Protein AF-A0A1H5UDZ3-F1 (afdb_monomer_lite)

InterPro domains:
  IPR025325 Protein of unknown function DUF4231 [PF14015] (39-143)

Organism: NCBI:txid44577

Radius of gyration: 25.83 Å; chains: 1; bounding box: 74×31×69 Å

Foldseek 3Di:
DPPVPPPPDPLVVLLVLLVPFPAPDPVLSVCCCVQLSVLLVVLVVQLVVLVVLLVVLVVLLVVLVVVLVVLVVVLVVPPDDCSVVSVVSNVVSVVSNVVSVVVCVVVVSVVSNVVSVVLSVVSVVLSVCLSVCHDVRVVDPGSNRCSVVSVVVSVVSVVVVVVVVVVVVVVVVVVVVVVVVVVVVVVPD

Sequence (189 aa):
MNNNAPILVDLAKLRDLVAGLDLHDEKTKEYIEARWLKYVEWWDSRATSAKKKYYALRSAVVIAGALIPALVGLRELVEGEYGWIFAVASIVASLIVAICAGIEGLFNFGDIWREKRAAAELIKSEGFSFFQLTGEYAPFRSQQEAYPLFARNVENLIRNEIKDYVFAVSAKNQDSNLISKSAGNEQQG

Structure (mmCIF, N/CA/C/O backbone):
data_AF-A0A1H5UDZ3-F1
#
_entry.id   AF-A0A1H5UDZ3-F1
#
loop_
_atom_site.group_PDB
_atom_site.id
_atom_site.type_symbol
_atom_site.label_atom_id
_atom_site.label_alt_id
_atom_site.label_comp_id
_atom_site.label_asym_id
_atom_site.label_entity_id
_atom_site.label_seq_id
_atom_site.pdbx_PDB_ins_code
_atom_site.Cartn_x
_atom_site.Cartn_y
_atom_site.Cartn_z
_atom_site.occupancy
_atom_site.B_iso_or_equiv
_atom_site.auth_seq_id
_atom_site.auth_comp_id
_atom_site.auth_asym_id
_atom_site.auth_atom_id
_atom_site.pdbx_PDB_model_num
ATOM 1 N N . MET A 1 1 ? -8.764 18.887 -12.110 1.00 32.16 1 MET A N 1
ATOM 2 C CA . MET A 1 1 ? -8.248 17.562 -12.517 1.00 32.16 1 MET A CA 1
ATOM 3 C C . MET A 1 1 ? -8.729 16.547 -11.494 1.00 32.16 1 MET A C 1
ATOM 5 O O . MET A 1 1 ? -8.193 16.503 -10.395 1.00 32.16 1 MET A O 1
ATOM 9 N N . ASN A 1 2 ? -9.803 15.819 -11.812 1.00 34.91 2 ASN A N 1
ATOM 10 C CA . ASN A 1 2 ? -10.367 14.801 -10.926 1.00 34.91 2 ASN A CA 1
ATOM 11 C C . ASN A 1 2 ? -9.387 13.630 -10.831 1.00 34.91 2 ASN A C 1
ATOM 13 O O . ASN A 1 2 ? -9.237 12.861 -11.779 1.00 34.91 2 ASN A O 1
ATOM 17 N N . ASN A 1 3 ? -8.707 13.513 -9.691 1.00 39.38 3 ASN A N 1
ATOM 18 C CA . ASN A 1 3 ? -7.888 12.356 -9.354 1.00 39.38 3 ASN A CA 1
ATOM 19 C C . ASN A 1 3 ? -8.810 11.177 -9.030 1.00 39.38 3 ASN A C 1
ATOM 21 O O . ASN A 1 3 ? -9.032 10.845 -7.871 1.00 39.38 3 ASN A O 1
ATOM 25 N N . ASN A 1 4 ? -9.330 10.537 -10.075 1.00 45.06 4 ASN A N 1
ATOM 26 C CA . ASN A 1 4 ? -10.084 9.290 -9.999 1.00 45.06 4 ASN A CA 1
ATOM 27 C C . ASN A 1 4 ? -9.118 8.104 -9.806 1.00 45.06 4 ASN A C 1
ATOM 29 O O . ASN A 1 4 ? -9.120 7.135 -10.563 1.00 45.06 4 ASN A O 1
ATOM 33 N N . ALA A 1 5 ? -8.211 8.215 -8.829 1.00 48.38 5 ALA A N 1
ATOM 34 C CA . ALA A 1 5 ? -7.534 7.033 -8.323 1.00 48.38 5 ALA A CA 1
ATOM 35 C C . ALA A 1 5 ? -8.618 6.187 -7.641 1.00 48.38 5 ALA A C 1
ATOM 37 O O . ALA A 1 5 ? -9.399 6.761 -6.883 1.00 48.38 5 ALA A O 1
ATOM 38 N N . PRO A 1 6 ? -8.712 4.872 -7.906 1.00 47.16 6 PRO A N 1
ATOM 39 C CA . PRO A 1 6 ? -9.671 4.030 -7.209 1.00 47.16 6 PRO A CA 1
ATOM 40 C C . PRO A 1 6 ? -9.424 4.188 -5.711 1.00 47.16 6 PRO A C 1
ATOM 42 O O . PRO A 1 6 ? -8.351 3.851 -5.209 1.00 47.16 6 PRO A O 1
ATOM 45 N N . ILE A 1 7 ? -10.396 4.788 -5.032 1.00 55.62 7 ILE A N 1
ATOM 46 C CA . ILE A 1 7 ? -10.378 4.973 -3.592 1.00 55.62 7 ILE A CA 1
ATOM 47 C C . ILE A 1 7 ? -10.538 3.564 -3.013 1.00 55.62 7 ILE A C 1
ATOM 49 O O . ILE A 1 7 ? -11.624 2.992 -3.056 1.00 55.62 7 ILE A O 1
ATOM 53 N N . LEU A 1 8 ? -9.440 2.962 -2.544 1.00 60.62 8 LEU A N 1
ATOM 54 C CA . LEU A 1 8 ? -9.451 1.608 -1.972 1.00 60.62 8 LEU A CA 1
ATOM 55 C C . LEU A 1 8 ? -10.198 1.562 -0.627 1.00 60.62 8 LEU A C 1
ATOM 57 O O . LEU A 1 8 ? -10.484 0.479 -0.120 1.00 60.62 8 LEU A O 1
ATOM 61 N N . VAL A 1 9 ? -10.504 2.729 -0.050 1.00 67.88 9 VAL A N 1
ATOM 62 C CA . VAL A 1 9 ? -11.230 2.895 1.210 1.00 67.88 9 VAL A CA 1
ATOM 63 C C . VAL A 1 9 ? -12.186 4.064 1.112 1.00 67.88 9 VAL A C 1
ATOM 65 O O . VAL A 1 9 ? -11.762 5.218 1.094 1.00 67.88 9 VAL A O 1
ATOM 68 N N . ASP A 1 10 ? -13.479 3.779 1.113 1.00 82.19 10 ASP A N 1
ATOM 69 C CA . ASP A 1 10 ? -14.494 4.815 1.248 1.00 82.19 10 ASP A CA 1
ATOM 70 C C . ASP A 1 10 ? -14.495 5.340 2.695 1.00 82.19 10 ASP A C 1
ATOM 72 O O . ASP A 1 10 ? -15.184 4.820 3.573 1.00 82.19 10 ASP A O 1
ATOM 76 N N . LEU A 1 11 ? -13.640 6.335 2.959 1.00 83.06 11 LEU A N 1
ATOM 77 C CA . LEU A 1 11 ? -13.481 6.941 4.284 1.00 83.06 11 LEU A CA 1
ATOM 78 C C . LEU A 1 11 ? -14.785 7.571 4.778 1.00 83.06 11 LEU A C 1
ATOM 80 O O . LEU A 1 11 ? -15.013 7.592 5.982 1.00 83.06 11 LEU A O 1
ATOM 84 N N . ALA A 1 12 ? -15.636 8.055 3.867 1.00 84.75 12 ALA A N 1
ATOM 85 C CA . ALA A 1 12 ? -16.946 8.581 4.227 1.00 84.75 12 ALA A CA 1
ATOM 86 C C . ALA A 1 12 ? -17.825 7.460 4.791 1.00 84.75 12 ALA A C 1
ATOM 88 O O . ALA A 1 12 ? -18.294 7.573 5.917 1.00 84.75 12 ALA A O 1
ATOM 89 N N . LYS A 1 13 ? -17.914 6.318 4.096 1.00 87.38 13 LYS A N 1
ATOM 90 C CA . LYS A 1 13 ? -18.642 5.151 4.622 1.00 87.38 13 LYS A CA 1
ATOM 91 C C . LYS A 1 13 ? -18.074 4.632 5.937 1.00 87.38 13 LYS A C 1
ATOM 93 O O . LYS A 1 13 ? -18.842 4.227 6.799 1.00 87.38 13 LYS A O 1
ATOM 98 N N . LEU A 1 14 ? -16.750 4.614 6.111 1.00 87.38 14 LEU A N 1
ATOM 99 C CA . LEU A 1 14 ? -16.164 4.189 7.386 1.00 87.38 14 LEU A CA 1
ATOM 100 C C . LEU A 1 14 ? -16.518 5.147 8.531 1.00 87.38 14 LEU A C 1
ATOM 102 O O . LEU A 1 14 ? -16.782 4.675 9.632 1.00 87.38 14 LEU A O 1
ATOM 106 N N . ARG A 1 15 ? -16.563 6.462 8.281 1.00 87.88 15 ARG A N 1
ATOM 107 C CA . ARG A 1 15 ? -17.054 7.442 9.265 1.00 87.88 15 ARG A CA 1
ATOM 108 C C . ARG A 1 15 ? -18.520 7.216 9.589 1.00 87.88 15 ARG A C 1
ATOM 110 O O . ARG A 1 15 ? -18.866 7.161 10.760 1.00 87.88 15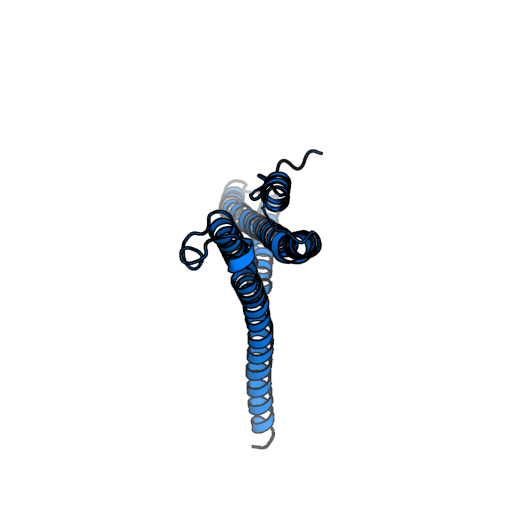 ARG A O 1
ATOM 117 N N . ASP A 1 16 ? -19.351 6.996 8.574 1.00 88.38 16 ASP A N 1
ATOM 118 C CA . ASP A 1 16 ? -20.775 6.713 8.771 1.00 88.38 16 ASP A CA 1
ATOM 119 C C . ASP A 1 16 ? -20.981 5.446 9.619 1.00 88.38 16 ASP A C 1
ATOM 121 O O . ASP A 1 16 ? -21.825 5.425 10.515 1.00 88.38 16 ASP A O 1
ATOM 125 N N . LEU A 1 17 ? -20.168 4.404 9.393 1.00 88.62 17 LEU A N 1
ATOM 126 C CA . LEU A 1 17 ? -20.177 3.191 10.214 1.00 88.62 17 LEU A CA 1
ATOM 127 C C . LEU A 1 17 ? -19.784 3.473 11.668 1.00 88.62 17 LEU A C 1
ATOM 129 O O . LEU A 1 17 ? -20.457 2.977 12.565 1.00 88.62 17 LEU A O 1
ATOM 133 N N . VAL A 1 18 ? -18.736 4.269 11.909 1.00 88.19 18 VAL A N 1
ATOM 134 C CA . VAL A 1 18 ? -18.312 4.653 13.269 1.00 88.19 18 VAL A CA 1
ATOM 135 C C . VAL A 1 18 ? -19.385 5.498 13.964 1.00 88.19 18 VAL A C 1
ATOM 137 O O . VAL A 1 18 ? -19.693 5.259 15.132 1.00 88.19 18 VAL A O 1
ATOM 140 N N . ALA A 1 19 ? -20.001 6.438 13.246 1.00 87.19 19 ALA A N 1
ATOM 141 C CA . ALA A 1 19 ? -21.077 7.279 13.760 1.00 87.19 19 ALA A CA 1
ATOM 142 C C . ALA A 1 19 ? -22.307 6.452 14.173 1.00 87.19 19 ALA A C 1
ATOM 144 O O . ALA A 1 19 ? -22.914 6.730 15.213 1.00 87.19 19 ALA A O 1
ATOM 145 N N . GLY A 1 20 ? -22.629 5.413 13.394 1.00 85.81 20 GLY A N 1
ATOM 146 C CA . GLY A 1 20 ? -23.735 4.486 13.636 1.00 85.81 20 GLY A CA 1
ATOM 147 C C . GLY A 1 20 ? -23.510 3.461 14.752 1.00 85.81 20 GLY A C 1
ATOM 148 O O . GLY A 1 20 ? -24.431 2.702 15.051 1.00 85.81 20 GLY A O 1
ATOM 149 N N . LEU A 1 21 ? -22.327 3.413 15.377 1.00 86.38 21 LEU A N 1
ATOM 150 C CA . LEU A 1 21 ? -22.079 2.513 16.503 1.00 86.38 21 LEU A CA 1
ATOM 151 C C . LEU A 1 21 ? -22.885 2.935 17.737 1.00 86.38 21 LEU A C 1
ATOM 153 O O . LEU A 1 21 ? -22.888 4.110 18.124 1.00 86.38 21 LEU A O 1
ATOM 157 N N . ASP A 1 22 ? -23.501 1.950 18.391 1.00 80.69 22 ASP A N 1
ATOM 158 C CA . ASP A 1 22 ? -24.176 2.109 19.682 1.00 80.69 22 ASP A CA 1
ATOM 159 C C . ASP A 1 22 ? -23.139 2.170 20.815 1.00 80.69 22 ASP A C 1
ATOM 161 O O . ASP A 1 22 ? -22.894 1.213 21.552 1.00 80.69 22 ASP A O 1
ATOM 165 N N . LEU A 1 23 ? -22.436 3.302 20.865 1.00 81.81 23 LEU A N 1
ATOM 166 C CA . LEU A 1 23 ? -21.486 3.642 21.914 1.00 81.81 23 LEU A CA 1
ATOM 167 C C . LEU A 1 23 ? -22.101 4.741 22.780 1.00 81.81 23 LEU A C 1
ATOM 169 O O . LEU A 1 23 ? -22.486 5.791 22.269 1.00 81.81 23 LEU A O 1
ATOM 173 N N . HIS A 1 24 ? -22.160 4.516 24.092 1.00 75.38 24 HIS A N 1
ATOM 174 C CA . HIS A 1 24 ? -22.752 5.457 25.053 1.00 75.38 24 HIS A CA 1
ATOM 175 C C . HIS A 1 24 ? -21.914 6.732 25.264 1.00 75.38 24 HIS A C 1
ATOM 177 O O . HIS A 1 24 ? -22.387 7.673 25.898 1.00 75.38 24 HIS A O 1
ATOM 183 N N . ASP A 1 25 ? -20.674 6.769 24.766 1.00 81.88 25 ASP A N 1
ATOM 184 C CA . ASP A 1 25 ? -19.731 7.870 24.965 1.00 81.88 25 ASP A CA 1
ATOM 185 C C . ASP A 1 25 ? -19.196 8.409 23.629 1.00 81.88 25 ASP A C 1
ATOM 187 O O . ASP A 1 25 ? -18.458 7.729 22.912 1.00 81.88 25 ASP A O 1
ATOM 191 N N . GLU A 1 26 ? -19.520 9.668 23.327 1.00 82.94 26 GLU A N 1
ATOM 192 C CA . GLU A 1 26 ? -19.045 10.389 22.137 1.00 82.94 26 GLU A CA 1
ATOM 193 C C . GLU A 1 26 ? -17.512 10.472 22.068 1.00 82.94 26 GLU A C 1
ATOM 195 O O . GLU A 1 26 ? -16.934 10.405 20.982 1.00 82.94 26 GLU A O 1
ATOM 200 N N . LYS A 1 27 ? -16.811 10.513 23.212 1.00 85.31 27 LYS A N 1
ATOM 201 C CA . LYS A 1 27 ? -15.336 10.531 23.216 1.00 85.31 27 LYS A CA 1
ATOM 202 C C . LYS A 1 27 ? -14.738 9.237 22.677 1.00 85.31 27 LYS A C 1
ATOM 204 O O . LYS A 1 27 ? -13.658 9.249 22.089 1.00 85.31 27 LYS A O 1
ATOM 209 N N . THR A 1 28 ? -15.427 8.115 22.874 1.00 87.31 28 THR A N 1
ATOM 210 C CA . THR A 1 28 ? -14.999 6.820 22.343 1.00 87.31 28 THR A CA 1
ATOM 211 C C . THR A 1 28 ? -15.074 6.826 20.815 1.00 87.31 28 THR A C 1
ATOM 213 O O . THR A 1 28 ? -14.122 6.402 20.159 1.00 87.31 28 THR A O 1
ATOM 216 N N . LYS A 1 29 ? -16.147 7.383 20.236 1.00 88.25 29 LYS A N 1
ATOM 217 C CA . LYS A 1 29 ? -16.279 7.562 18.779 1.00 88.25 29 LYS A CA 1
ATOM 218 C C . LYS A 1 29 ? -15.190 8.478 18.226 1.00 88.25 29 LYS A C 1
ATOM 220 O O . LYS A 1 29 ? -14.498 8.094 17.284 1.00 88.25 29 LYS A O 1
ATOM 225 N N . GLU A 1 30 ? -14.968 9.625 18.868 1.00 88.31 30 GLU A N 1
ATOM 226 C CA . GLU A 1 30 ? -13.901 10.560 18.492 1.00 88.31 30 GLU A CA 1
ATOM 227 C C . GLU A 1 30 ? -12.525 9.878 18.508 1.00 88.31 30 GLU A C 1
ATOM 229 O O . GLU A 1 30 ? -11.727 10.061 17.591 1.00 88.31 30 GLU A O 1
ATOM 234 N N . TYR A 1 31 ? -12.247 9.034 19.506 1.00 88.06 31 TYR A N 1
ATOM 235 C CA . TYR A 1 31 ? -10.984 8.304 19.575 1.00 88.06 31 TYR A CA 1
ATOM 236 C C . TYR A 1 31 ? -10.836 7.273 18.450 1.00 88.06 31 TYR A C 1
ATOM 238 O O . TYR A 1 31 ? -9.759 7.162 17.856 1.00 88.06 31 TYR A O 1
ATOM 246 N N . ILE A 1 32 ? -11.903 6.540 18.117 1.00 91.75 32 ILE A N 1
ATOM 247 C CA . ILE A 1 32 ? -11.907 5.599 16.986 1.00 91.75 32 ILE A CA 1
ATOM 248 C C . ILE A 1 32 ? -11.608 6.347 15.681 1.00 91.75 32 ILE A C 1
ATOM 250 O O . ILE A 1 32 ? -10.765 5.908 14.898 1.00 91.75 32 ILE A O 1
ATOM 254 N N . GLU A 1 33 ? -12.225 7.505 15.454 1.00 90.31 33 GLU A N 1
ATOM 255 C CA . GLU A 1 33 ? -11.939 8.311 14.265 1.00 90.31 33 GLU A CA 1
ATOM 256 C C . GLU A 1 33 ? -10.509 8.871 14.269 1.00 90.31 33 GLU A C 1
ATOM 258 O O . GLU A 1 33 ? -9.742 8.684 13.319 1.00 90.31 33 GLU A O 1
ATOM 263 N N . ALA A 1 34 ? -10.116 9.536 15.354 1.00 89.25 34 ALA A N 1
ATOM 264 C CA . ALA A 1 34 ? -8.830 10.214 15.460 1.00 89.25 34 ALA A CA 1
ATOM 265 C C . ALA A 1 34 ? -7.648 9.241 15.403 1.00 89.25 34 ALA A C 1
ATOM 267 O O . ALA A 1 34 ? -6.563 9.606 14.930 1.00 89.25 34 ALA A O 1
ATOM 268 N N . ARG A 1 35 ? -7.843 8.014 15.898 1.00 91.44 35 ARG A N 1
ATOM 269 C CA . ARG A 1 35 ? -6.807 6.990 15.960 1.00 91.44 35 ARG A CA 1
ATOM 270 C C . ARG A 1 35 ? -6.966 5.967 14.849 1.00 91.44 35 ARG A C 1
ATOM 272 O O . ARG A 1 35 ? -6.168 5.975 13.922 1.00 91.44 35 ARG A O 1
ATOM 279 N N . TRP A 1 36 ? -7.973 5.104 14.899 1.00 94.19 36 TRP A N 1
ATOM 280 C CA . TRP A 1 36 ? -8.090 4.004 13.942 1.00 94.19 36 TRP A CA 1
ATOM 281 C C . TRP A 1 36 ? -8.273 4.507 12.505 1.00 94.19 36 TRP A C 1
ATOM 283 O O . TRP A 1 36 ? -7.465 4.172 11.635 1.00 94.19 36 TRP A O 1
ATOM 293 N N . LEU A 1 37 ? -9.259 5.374 12.255 1.00 92.31 37 LEU A N 1
ATOM 294 C CA . LEU A 1 37 ? -9.558 5.821 10.891 1.00 92.31 37 LEU A CA 1
ATOM 295 C C . LEU A 1 37 ? -8.408 6.639 10.285 1.00 92.31 37 LEU A C 1
ATOM 297 O O . LEU A 1 37 ? -8.064 6.461 9.115 1.00 92.31 37 LEU A O 1
ATOM 301 N N . LYS A 1 38 ? -7.759 7.489 11.086 1.00 91.19 38 LYS A N 1
ATOM 302 C CA . LYS A 1 38 ? -6.576 8.241 10.649 1.00 91.19 38 LYS A CA 1
ATOM 303 C C . LYS A 1 38 ? -5.431 7.327 10.196 1.00 91.19 38 LYS A C 1
ATOM 305 O O . LYS A 1 38 ? -4.762 7.642 9.214 1.00 91.19 38 LYS A O 1
ATOM 310 N N . TYR A 1 39 ? -5.192 6.206 10.881 1.00 90.56 39 TYR A N 1
ATOM 311 C CA . TYR A 1 39 ? -4.163 5.244 10.464 1.00 90.56 39 TYR A CA 1
ATOM 312 C C . TYR A 1 39 ? -4.578 4.438 9.231 1.00 90.56 39 TYR A C 1
ATOM 314 O O . TYR A 1 39 ? -3.732 4.198 8.370 1.00 90.56 39 TYR A O 1
ATOM 322 N N . VAL A 1 40 ? -5.864 4.093 9.093 1.00 91.44 40 VAL A N 1
ATOM 323 C CA . VAL A 1 40 ? -6.402 3.502 7.855 1.00 91.44 40 VAL A CA 1
ATOM 324 C C . VAL A 1 40 ? -6.098 4.414 6.661 1.00 91.44 40 VAL A C 1
ATOM 326 O O . VAL A 1 40 ? -5.536 3.956 5.665 1.00 91.44 40 VAL A O 1
ATOM 329 N N . GLU A 1 41 ? -6.418 5.707 6.771 1.00 90.00 41 GLU A N 1
ATOM 330 C CA . GLU A 1 41 ? -6.147 6.703 5.727 1.00 90.00 41 GLU A CA 1
ATOM 331 C C . GLU A 1 41 ? -4.644 6.846 5.452 1.00 90.00 41 GLU A C 1
ATOM 333 O O . GLU A 1 41 ? -4.205 6.828 4.297 1.00 90.00 41 GLU A O 1
ATOM 338 N N . TRP A 1 42 ? -3.839 6.965 6.509 1.00 87.44 42 TRP A N 1
ATOM 339 C CA . TRP A 1 42 ? -2.403 7.173 6.379 1.00 87.44 42 TRP A CA 1
ATOM 340 C C . TRP A 1 42 ? -1.704 5.994 5.689 1.00 87.44 42 TRP A C 1
ATOM 342 O O . TRP A 1 42 ? -0.939 6.210 4.742 1.00 87.44 42 TRP A O 1
ATOM 352 N N . TRP A 1 43 ? -1.992 4.754 6.099 1.00 88.19 43 TRP A N 1
ATOM 353 C CA . TRP A 1 43 ? -1.405 3.558 5.488 1.00 88.19 43 TRP A CA 1
ATOM 354 C C . TRP A 1 43 ? -1.849 3.350 4.050 1.00 88.19 43 TRP A C 1
ATOM 356 O O . TRP A 1 43 ? -1.004 3.084 3.192 1.00 88.19 43 TRP A O 1
ATOM 366 N N . ASP A 1 44 ? -3.132 3.540 3.749 1.00 87.44 44 ASP A N 1
ATOM 367 C CA . ASP A 1 44 ? -3.647 3.376 2.390 1.00 87.44 44 ASP A CA 1
ATOM 368 C C . ASP A 1 44 ? -3.063 4.428 1.424 1.00 87.44 44 ASP A C 1
ATOM 370 O O . ASP A 1 44 ? -2.613 4.105 0.315 1.00 87.44 44 ASP A O 1
ATOM 374 N N . SER A 1 45 ? -2.952 5.680 1.879 1.00 86.19 45 SER A N 1
ATOM 375 C CA . SER A 1 45 ? -2.326 6.773 1.125 1.00 86.19 45 SER A CA 1
ATOM 376 C C . SER A 1 45 ? -0.828 6.540 0.898 1.00 86.19 45 SER A C 1
ATOM 378 O O . SER A 1 45 ? -0.311 6.707 -0.221 1.00 86.19 45 SER A O 1
ATOM 380 N N . ARG A 1 46 ? -0.111 6.094 1.938 1.00 84.75 46 ARG A N 1
ATOM 381 C CA . ARG A 1 46 ? 1.319 5.775 1.857 1.00 84.75 46 ARG A CA 1
ATOM 382 C C . ARG A 1 46 ? 1.574 4.619 0.898 1.00 84.75 46 ARG A C 1
ATOM 384 O O . ARG A 1 46 ? 2.468 4.728 0.054 1.00 84.75 46 ARG A O 1
ATOM 391 N N . ALA A 1 47 ? 0.766 3.566 0.987 1.00 84.06 47 ALA A N 1
ATOM 392 C CA . ALA A 1 47 ? 0.810 2.433 0.082 1.00 84.06 47 ALA A CA 1
ATOM 393 C C . ALA A 1 47 ? 0.603 2.920 -1.365 1.00 84.06 47 ALA A C 1
ATOM 395 O O . ALA A 1 47 ? 1.478 2.750 -2.217 1.00 84.06 47 ALA A O 1
ATOM 396 N N . THR A 1 48 ? -0.489 3.631 -1.641 1.00 85.62 48 THR A N 1
ATOM 397 C CA . THR A 1 48 ? -0.804 4.134 -2.989 1.00 85.62 48 THR A CA 1
ATOM 398 C C . THR A 1 48 ? 0.315 5.001 -3.573 1.00 85.62 48 THR A C 1
ATOM 400 O O . THR A 1 48 ? 0.647 4.896 -4.757 1.00 85.62 48 THR A O 1
ATOM 403 N N . SER A 1 49 ? 0.944 5.836 -2.750 1.00 82.19 49 SER A N 1
ATOM 404 C CA . SER A 1 49 ? 2.073 6.670 -3.169 1.00 82.19 49 SER A CA 1
ATOM 405 C C . SER A 1 49 ? 3.313 5.843 -3.525 1.00 82.19 49 SER A C 1
ATOM 407 O O . SER A 1 49 ? 3.948 6.101 -4.550 1.00 82.19 49 SER A O 1
ATOM 409 N N . ALA A 1 50 ? 3.648 4.832 -2.718 1.00 83.00 50 ALA A N 1
ATOM 410 C CA . ALA A 1 50 ? 4.752 3.914 -2.998 1.00 83.00 50 ALA A CA 1
ATOM 411 C C . ALA A 1 50 ? 4.491 3.092 -4.269 1.00 83.00 50 ALA A C 1
ATOM 413 O O . ALA A 1 50 ? 5.369 3.002 -5.128 1.00 83.00 50 ALA A O 1
ATOM 414 N N . LYS A 1 51 ? 3.252 2.612 -4.455 1.00 87.75 51 LYS A N 1
ATOM 415 C CA . LYS A 1 51 ? 2.799 1.928 -5.673 1.00 87.75 51 LYS A CA 1
ATOM 416 C C . LYS A 1 51 ? 3.085 2.764 -6.916 1.00 87.75 51 LYS A C 1
ATOM 418 O O . LYS A 1 51 ? 3.709 2.281 -7.854 1.00 87.75 51 LYS A O 1
ATOM 423 N N . LYS A 1 52 ? 2.646 4.027 -6.924 1.00 88.62 52 LYS A N 1
ATOM 424 C CA . LYS A 1 52 ? 2.827 4.930 -8.072 1.00 88.62 52 LYS A CA 1
ATOM 425 C C . LYS A 1 52 ? 4.304 5.111 -8.423 1.00 88.62 52 LYS A C 1
ATOM 427 O O . LYS A 1 52 ? 4.654 5.004 -9.592 1.00 88.62 52 LYS A O 1
ATOM 432 N N . LYS A 1 53 ? 5.167 5.333 -7.426 1.00 86.94 53 LYS A N 1
ATOM 433 C CA . LYS A 1 53 ? 6.619 5.478 -7.636 1.00 86.94 53 LYS A CA 1
ATOM 434 C C . LYS A 1 53 ? 7.249 4.199 -8.181 1.00 86.94 53 LYS A C 1
ATOM 436 O O . LYS A 1 53 ? 7.993 4.264 -9.155 1.00 86.94 53 LYS A O 1
ATOM 441 N N . TYR A 1 54 ? 6.902 3.056 -7.588 1.00 90.00 54 TYR A N 1
ATOM 442 C CA . TYR A 1 54 ? 7.365 1.744 -8.028 1.00 90.00 54 TYR A CA 1
ATOM 443 C C . TYR A 1 54 ? 7.008 1.489 -9.496 1.00 90.00 54 TYR A C 1
ATOM 445 O O . TYR A 1 54 ? 7.893 1.251 -10.312 1.00 90.00 54 TYR A O 1
ATOM 453 N N . TYR A 1 55 ? 5.731 1.621 -9.865 1.00 90.44 55 TYR A N 1
ATOM 454 C CA . TYR A 1 55 ? 5.305 1.381 -11.245 1.00 90.44 55 TYR A CA 1
ATOM 455 C C . TYR A 1 55 ? 5.838 2.423 -12.232 1.00 90.44 55 TYR A C 1
ATOM 457 O O . TYR A 1 55 ? 6.111 2.061 -13.371 1.00 90.44 55 TYR A O 1
ATOM 465 N N . ALA A 1 56 ? 6.035 3.681 -11.822 1.00 91.38 56 ALA A N 1
ATOM 466 C CA . ALA A 1 56 ? 6.644 4.692 -12.684 1.00 91.38 56 ALA A CA 1
ATOM 467 C C . ALA A 1 56 ? 8.096 4.326 -13.036 1.00 91.38 56 ALA A C 1
ATOM 469 O O . ALA A 1 56 ? 8.432 4.238 -14.216 1.00 91.38 56 ALA A O 1
ATOM 470 N N . LEU A 1 57 ? 8.930 4.017 -12.038 1.00 87.88 57 LEU A N 1
ATOM 471 C CA . LEU A 1 57 ? 10.310 3.566 -12.265 1.00 87.88 57 LEU A CA 1
ATOM 472 C C . LEU A 1 57 ? 10.343 2.275 -13.085 1.00 87.88 57 LEU A C 1
ATOM 474 O O . LEU A 1 57 ? 11.078 2.181 -14.068 1.00 87.88 57 LEU A O 1
ATOM 478 N N . ARG A 1 58 ? 9.478 1.313 -12.745 1.00 91.69 58 ARG A N 1
ATOM 479 C CA . ARG A 1 58 ? 9.398 0.040 -13.460 1.00 91.69 58 ARG A CA 1
ATOM 480 C C . ARG A 1 58 ? 8.990 0.220 -14.919 1.00 91.69 58 ARG A C 1
ATOM 482 O O . ARG A 1 58 ? 9.559 -0.429 -15.791 1.00 91.69 58 ARG A O 1
ATOM 489 N N . SER A 1 59 ? 8.042 1.113 -15.202 1.00 92.19 59 SER A N 1
ATOM 490 C CA . SER A 1 59 ? 7.650 1.427 -16.578 1.00 92.19 59 SER A CA 1
ATOM 491 C C . SER A 1 59 ? 8.792 2.062 -17.368 1.00 92.19 59 SER A C 1
ATOM 493 O O . SER A 1 59 ? 9.011 1.668 -18.509 1.00 92.19 59 SER A O 1
ATOM 495 N N . ALA A 1 60 ? 9.573 2.962 -16.757 1.00 92.69 60 ALA A N 1
ATOM 496 C CA . ALA A 1 60 ? 10.726 3.575 -17.409 1.00 92.69 60 ALA A CA 1
ATOM 497 C C . ALA A 1 60 ? 11.782 2.523 -17.776 1.00 92.69 60 ALA A C 1
ATOM 499 O O . ALA A 1 60 ? 12.264 2.514 -18.906 1.00 92.69 60 ALA A O 1
ATOM 500 N N . VAL A 1 61 ? 12.068 1.585 -16.865 1.00 92.75 61 VAL A N 1
ATOM 501 C CA . VAL A 1 61 ? 12.981 0.457 -17.114 1.00 92.75 61 VAL A CA 1
ATOM 502 C C . VAL A 1 61 ? 12.493 -0.419 -18.267 1.00 92.75 61 VAL A C 1
ATOM 504 O O . VAL A 1 61 ? 13.274 -0.742 -19.155 1.00 92.75 61 VAL A O 1
ATOM 507 N N . VAL A 1 62 ? 11.210 -0.793 -18.279 1.00 93.81 62 VAL A N 1
ATOM 508 C CA . VAL A 1 62 ? 10.645 -1.660 -19.327 1.00 93.81 62 VAL A CA 1
ATOM 509 C C . VAL A 1 62 ? 10.656 -0.966 -20.688 1.00 93.81 62 VAL A C 1
ATOM 511 O O . VAL A 1 62 ? 11.081 -1.569 -21.670 1.00 93.81 62 VAL A O 1
ATOM 514 N N . ILE A 1 63 ? 10.229 0.298 -20.751 1.00 95.00 63 ILE A N 1
ATOM 515 C CA . ILE A 1 63 ? 10.187 1.064 -22.002 1.00 95.00 63 ILE A CA 1
ATOM 516 C C . ILE A 1 63 ? 11.607 1.276 -22.534 1.00 95.00 63 ILE A C 1
ATOM 518 O O . ILE A 1 63 ? 11.882 0.932 -23.679 1.00 95.00 63 ILE A O 1
ATOM 522 N N . ALA A 1 64 ? 12.527 1.788 -21.711 1.00 92.19 64 ALA A N 1
ATOM 523 C CA . ALA A 1 64 ? 13.905 2.025 -22.134 1.00 92.19 64 ALA A CA 1
ATOM 524 C C . ALA A 1 64 ? 14.621 0.715 -22.501 1.00 92.19 64 ALA A C 1
ATOM 526 O O . ALA A 1 64 ? 15.290 0.655 -23.529 1.00 92.19 64 ALA A O 1
ATOM 527 N N . GLY A 1 65 ? 14.411 -0.355 -21.729 1.00 92.62 65 GLY A N 1
ATOM 528 C CA . GLY A 1 65 ? 14.944 -1.685 -22.022 1.00 92.62 65 GLY A CA 1
ATOM 529 C C . GLY A 1 65 ? 14.452 -2.254 -23.355 1.00 92.62 65 GLY A C 1
ATOM 530 O O . GLY A 1 65 ? 15.248 -2.799 -24.114 1.00 92.62 65 GLY A O 1
ATOM 531 N N . ALA A 1 66 ? 13.167 -2.080 -23.679 1.00 93.81 66 ALA A N 1
ATOM 532 C CA . ALA A 1 66 ? 12.598 -2.509 -24.957 1.00 93.81 66 ALA A CA 1
ATOM 533 C C . ALA A 1 66 ? 13.071 -1.650 -26.146 1.00 93.81 66 ALA A C 1
ATOM 535 O O . ALA A 1 66 ? 13.169 -2.152 -27.265 1.00 93.81 66 ALA A O 1
ATOM 536 N N . LEU A 1 67 ? 13.386 -0.370 -25.916 1.00 93.06 67 LEU A N 1
ATOM 537 C CA . LEU A 1 67 ? 13.898 0.531 -26.952 1.00 93.06 67 LEU A CA 1
ATOM 538 C C . LEU A 1 67 ? 15.351 0.234 -27.338 1.00 93.06 67 LEU A C 1
ATOM 540 O O . LEU A 1 67 ? 15.717 0.475 -28.485 1.00 93.06 67 LEU A O 1
ATOM 544 N N . ILE A 1 68 ? 16.179 -0.297 -26.429 1.00 92.56 68 ILE A N 1
ATOM 545 C CA . ILE A 1 68 ? 17.605 -0.544 -26.704 1.00 92.56 68 ILE A CA 1
ATOM 546 C C . ILE A 1 68 ? 17.811 -1.456 -27.932 1.00 92.56 68 ILE A C 1
ATOM 548 O O . ILE A 1 68 ? 18.496 -1.011 -28.854 1.00 92.56 68 ILE A O 1
ATOM 552 N N . PRO A 1 69 ? 17.209 -2.663 -28.038 1.00 91.69 69 PRO A N 1
ATOM 553 C CA . PRO A 1 69 ? 17.363 -3.506 -29.228 1.00 91.69 69 PRO A CA 1
ATOM 554 C C . PRO A 1 69 ? 16.867 -2.838 -30.513 1.00 91.69 69 PRO A C 1
ATOM 556 O O . PRO A 1 69 ? 17.492 -2.987 -31.559 1.00 91.69 69 PRO A O 1
ATOM 559 N N . ALA A 1 70 ? 15.776 -2.069 -30.441 1.00 90.75 70 ALA A N 1
ATOM 560 C CA . ALA A 1 70 ? 15.244 -1.346 -31.593 1.00 90.75 70 ALA A CA 1
ATOM 561 C C . ALA A 1 70 ? 16.215 -0.258 -32.083 1.00 90.75 70 ALA A C 1
ATOM 563 O O . ALA A 1 70 ? 16.447 -0.133 -33.282 1.00 90.75 70 ALA A O 1
ATOM 564 N N . LEU A 1 71 ? 16.826 0.495 -31.161 1.00 89.25 71 LEU A N 1
ATOM 565 C CA . LEU A 1 71 ? 17.837 1.507 -31.480 1.00 89.25 71 LEU A CA 1
ATOM 566 C C . LEU A 1 71 ? 19.111 0.878 -32.055 1.00 89.25 71 LEU A C 1
ATOM 568 O O . LEU A 1 71 ? 19.681 1.412 -33.006 1.00 89.25 71 LEU A O 1
ATOM 572 N N . VAL A 1 72 ? 19.535 -0.264 -31.510 1.00 87.06 72 VAL A N 1
ATOM 573 C CA . VAL A 1 72 ? 20.695 -1.012 -32.015 1.00 87.06 72 VAL A CA 1
ATOM 574 C C . VAL A 1 72 ? 20.423 -1.560 -33.419 1.00 87.06 72 VAL A C 1
ATOM 576 O O . VAL A 1 72 ? 21.263 -1.388 -34.295 1.00 87.06 72 VAL A O 1
ATOM 579 N N . GLY A 1 73 ? 19.245 -2.134 -33.674 1.00 86.12 73 GLY A N 1
ATOM 580 C CA . GLY A 1 73 ? 18.874 -2.620 -35.007 1.00 86.12 73 GLY A CA 1
ATOM 581 C C . GLY A 1 73 ? 18.730 -1.496 -36.041 1.00 86.12 73 GLY A C 1
ATOM 582 O O . GLY A 1 73 ? 19.196 -1.625 -37.169 1.00 86.12 73 GLY A O 1
ATOM 583 N N . LEU A 1 74 ? 18.149 -0.351 -35.663 1.00 84.88 74 LEU A N 1
ATOM 584 C CA . LEU A 1 74 ? 18.049 0.816 -36.551 1.00 84.88 74 LEU A CA 1
ATOM 585 C C . LEU A 1 74 ? 19.418 1.393 -36.924 1.00 84.88 74 LEU A C 1
ATOM 587 O O . LEU A 1 74 ? 19.596 1.833 -38.057 1.00 84.88 74 LEU A O 1
ATOM 591 N N . ARG A 1 75 ? 20.394 1.355 -36.009 1.00 81.50 75 ARG A N 1
ATOM 592 C CA . ARG A 1 75 ? 21.783 1.733 -36.309 1.00 81.50 75 ARG A CA 1
ATOM 593 C C . ARG A 1 75 ? 22.379 0.888 -37.439 1.00 81.50 75 ARG A C 1
ATOM 595 O O . ARG A 1 75 ? 23.161 1.422 -38.213 1.00 81.50 75 ARG A O 1
ATOM 602 N N . GLU A 1 76 ? 22.053 -0.401 -37.510 1.00 79.50 76 GLU A N 1
ATOM 603 C CA . GLU A 1 76 ? 22.565 -1.303 -38.554 1.00 79.50 76 GLU A CA 1
ATOM 604 C C . GLU A 1 76 ? 21.861 -1.095 -39.901 1.00 79.50 76 GLU A C 1
ATOM 606 O O . GLU A 1 76 ? 22.482 -1.254 -40.944 1.00 79.50 76 GLU A O 1
ATOM 611 N N . LEU A 1 77 ? 20.584 -0.700 -39.890 1.00 81.44 77 LEU A N 1
ATOM 612 C CA . LEU A 1 77 ? 19.802 -0.444 -41.106 1.00 81.44 77 LEU A CA 1
ATOM 613 C C . LEU A 1 77 ? 20.080 0.929 -41.733 1.00 81.44 77 LEU A C 1
ATOM 615 O O . LEU A 1 77 ? 19.966 1.092 -42.947 1.00 81.44 77 LEU A O 1
ATOM 619 N N . VAL A 1 78 ? 20.405 1.931 -40.915 1.00 76.12 78 VAL A N 1
ATOM 620 C CA . VAL A 1 78 ? 20.741 3.287 -41.366 1.00 76.12 78 VAL A CA 1
ATOM 621 C C . VAL A 1 78 ? 22.257 3.371 -41.546 1.00 76.12 78 VAL A C 1
ATOM 623 O O . VAL A 1 78 ? 22.969 3.963 -40.735 1.00 76.12 78 VAL A O 1
ATOM 626 N N . GLU A 1 79 ? 22.772 2.744 -42.605 1.00 61.03 79 GLU A N 1
ATOM 627 C CA . GLU A 1 79 ? 24.172 2.909 -43.007 1.00 61.03 79 GLU A CA 1
ATOM 628 C C . GLU A 1 79 ? 24.418 4.371 -43.435 1.00 61.03 79 GLU A C 1
ATOM 630 O O . GLU A 1 79 ? 23.809 4.862 -44.386 1.00 61.03 79 GLU A O 1
ATOM 635 N N . GLY A 1 80 ? 25.287 5.098 -42.717 1.00 67.75 80 GLY A N 1
ATOM 636 C CA . GLY A 1 80 ? 25.676 6.470 -43.071 1.00 67.75 80 GLY A CA 1
ATOM 637 C C . GLY A 1 80 ? 26.026 7.392 -41.893 1.00 67.75 80 GLY A C 1
ATOM 638 O O . GLY A 1 80 ? 26.206 6.963 -40.753 1.00 67.75 80 GLY A O 1
ATOM 639 N N . GLU A 1 81 ? 26.094 8.696 -42.184 1.00 69.25 81 GLU A N 1
ATOM 640 C CA . GLU A 1 81 ? 26.572 9.790 -41.312 1.00 69.25 81 GLU A CA 1
ATOM 641 C C . GLU A 1 81 ? 25.759 9.984 -40.009 1.00 69.25 81 GLU A C 1
ATOM 643 O O . GLU A 1 81 ? 26.220 10.636 -39.074 1.00 69.25 81 GLU A O 1
ATOM 648 N N . TYR A 1 82 ? 24.567 9.382 -39.905 1.00 75.50 82 TYR A N 1
ATOM 649 C CA . TYR A 1 82 ? 23.641 9.543 -38.774 1.00 75.50 82 TYR A CA 1
ATOM 650 C C . TYR A 1 82 ? 23.637 8.373 -37.772 1.00 75.50 82 TYR A C 1
ATOM 652 O O . TYR A 1 82 ? 22.970 8.456 -36.738 1.00 75.50 82 TYR A O 1
ATOM 660 N N . GLY A 1 83 ? 24.401 7.298 -38.012 1.00 79.81 83 GLY A N 1
ATOM 661 C CA . GLY A 1 83 ? 24.424 6.109 -37.142 1.00 79.81 83 GLY A CA 1
ATOM 662 C C . GLY A 1 83 ? 24.859 6.384 -35.691 1.00 79.81 83 GLY A C 1
ATOM 663 O O . GLY A 1 83 ? 24.448 5.682 -34.762 1.00 79.81 83 GLY A O 1
ATOM 664 N N . TRP A 1 84 ? 25.645 7.442 -35.464 1.00 84.06 84 TRP A N 1
ATOM 665 C CA . TRP A 1 84 ? 26.084 7.856 -34.126 1.00 84.06 84 TRP A CA 1
ATOM 666 C C . TRP A 1 84 ? 24.928 8.349 -33.242 1.00 84.06 84 TRP A C 1
ATOM 668 O O . TRP A 1 84 ? 24.990 8.182 -32.025 1.00 84.06 84 TRP A O 1
ATOM 678 N N . ILE A 1 85 ? 23.853 8.894 -33.827 1.00 88.50 85 ILE A N 1
ATOM 679 C CA . ILE A 1 85 ? 22.676 9.370 -33.083 1.00 88.50 85 ILE A CA 1
ATOM 680 C C . ILE A 1 85 ? 21.997 8.191 -32.384 1.00 88.50 85 ILE A C 1
ATOM 682 O O . ILE A 1 85 ? 21.694 8.259 -31.193 1.00 88.50 85 ILE A O 1
ATOM 686 N N . PHE A 1 86 ? 21.818 7.079 -33.102 1.00 88.38 86 PHE A N 1
ATOM 687 C CA . PHE A 1 86 ? 21.241 5.852 -32.550 1.00 88.38 86 PHE A CA 1
ATOM 688 C C . PHE A 1 86 ? 22.156 5.212 -31.498 1.00 88.38 86 PHE A C 1
ATOM 690 O O . PHE A 1 86 ? 21.668 4.705 -30.486 1.00 88.38 86 PHE A O 1
ATOM 697 N N . ALA A 1 87 ? 23.481 5.307 -31.674 1.00 87.31 87 ALA A N 1
ATOM 698 C CA . ALA A 1 87 ? 24.439 4.874 -30.660 1.00 87.31 87 ALA A CA 1
ATOM 699 C C . ALA A 1 87 ? 24.299 5.694 -29.364 1.00 87.31 87 ALA A C 1
ATOM 701 O O . ALA A 1 87 ? 24.112 5.113 -28.294 1.00 87.31 87 ALA A O 1
ATOM 702 N N . VAL A 1 88 ? 24.291 7.029 -29.450 1.00 91.19 88 VAL A N 1
ATOM 703 C CA . VAL A 1 88 ? 24.087 7.912 -28.288 1.00 91.19 88 VAL A CA 1
ATOM 704 C C . VAL A 1 88 ? 22.730 7.650 -27.631 1.00 91.19 88 VAL A C 1
ATOM 706 O O . VAL A 1 88 ? 22.661 7.520 -26.409 1.00 91.19 88 VAL A O 1
ATOM 709 N N . ALA A 1 89 ? 21.662 7.488 -28.416 1.00 91.38 89 ALA A N 1
ATOM 710 C CA . ALA A 1 89 ? 20.333 7.175 -27.895 1.00 91.38 89 ALA A CA 1
ATOM 711 C C . ALA A 1 89 ? 20.310 5.850 -27.110 1.00 91.38 89 ALA A C 1
ATOM 713 O O . ALA A 1 89 ? 19.714 5.788 -26.034 1.00 91.38 89 ALA A O 1
ATOM 714 N N . SER A 1 90 ? 20.994 4.808 -27.599 1.00 91.06 90 SER A N 1
ATOM 715 C CA . SER A 1 90 ? 21.082 3.513 -26.907 1.00 91.06 90 SER A CA 1
ATOM 716 C C . SER A 1 90 ? 21.845 3.603 -25.575 1.00 91.06 90 SER A C 1
ATOM 718 O O . SER A 1 90 ? 21.432 2.997 -24.581 1.00 91.06 90 SER A O 1
ATOM 720 N N . ILE A 1 91 ? 22.903 4.424 -25.514 1.00 92.50 91 ILE A N 1
ATOM 721 C CA . ILE A 1 91 ? 23.661 4.696 -24.284 1.00 92.50 91 ILE A CA 1
ATOM 722 C C . ILE A 1 91 ? 22.779 5.433 -23.275 1.00 92.50 91 ILE A C 1
ATOM 724 O O . ILE A 1 91 ? 22.693 5.022 -22.119 1.00 92.50 91 ILE A O 1
ATOM 728 N N . VAL A 1 92 ? 22.075 6.484 -23.706 1.00 94.06 92 VAL A N 1
ATOM 729 C CA . VAL A 1 92 ? 21.161 7.237 -22.835 1.00 94.06 92 VAL A CA 1
ATOM 730 C C . VAL A 1 92 ? 20.048 6.334 -22.301 1.00 94.06 92 VAL A C 1
ATOM 732 O O . VAL A 1 92 ? 19.786 6.345 -21.099 1.00 94.06 92 VAL A O 1
ATOM 735 N N . ALA A 1 93 ? 19.436 5.503 -23.150 1.00 92.56 93 ALA A N 1
ATOM 736 C CA . ALA A 1 93 ? 18.423 4.538 -22.722 1.00 92.56 93 ALA A CA 1
ATOM 737 C C . ALA A 1 93 ? 18.977 3.552 -21.675 1.00 92.56 93 ALA A C 1
ATOM 739 O O . ALA A 1 93 ? 18.326 3.300 -20.661 1.00 92.56 93 ALA A O 1
ATOM 740 N N . SER A 1 94 ? 20.206 3.063 -21.865 1.00 93.69 94 SER A N 1
ATOM 741 C CA . SER A 1 94 ? 20.883 2.172 -20.911 1.00 93.69 94 SER A CA 1
ATOM 742 C C . SER A 1 94 ? 21.153 2.852 -19.563 1.00 93.69 94 SER A C 1
ATOM 744 O O . SER A 1 94 ? 20.927 2.254 -18.510 1.00 93.69 94 SER A O 1
ATOM 746 N N . LEU A 1 95 ? 21.577 4.121 -19.572 1.00 95.19 95 LEU A N 1
ATOM 747 C CA . LEU A 1 95 ? 21.775 4.906 -18.350 1.00 95.19 95 LEU A CA 1
ATOM 748 C C . LEU A 1 95 ? 20.458 5.143 -17.605 1.00 95.19 95 LEU A C 1
ATOM 750 O O . LEU A 1 95 ? 20.426 5.015 -16.384 1.00 95.19 95 LEU A O 1
ATOM 754 N N . ILE A 1 96 ? 19.365 5.430 -18.320 1.00 94.25 96 ILE A N 1
ATOM 755 C CA . ILE A 1 96 ? 18.029 5.564 -17.719 1.00 94.25 96 ILE A CA 1
ATOM 756 C C . ILE A 1 96 ? 17.633 4.265 -17.012 1.00 94.25 96 ILE A C 1
ATOM 758 O O . ILE A 1 96 ? 17.212 4.313 -15.857 1.00 94.25 96 ILE A O 1
ATOM 762 N N . VAL A 1 97 ? 17.819 3.108 -17.660 1.00 94.44 97 VAL A N 1
ATOM 763 C CA . VAL A 1 97 ? 17.551 1.798 -17.044 1.00 94.44 97 VAL A CA 1
ATOM 764 C C . VAL A 1 97 ? 18.357 1.626 -15.755 1.00 94.44 97 VAL A C 1
ATOM 766 O O . VAL A 1 97 ? 17.777 1.303 -14.718 1.00 94.44 97 VAL A O 1
ATOM 769 N N . ALA A 1 98 ? 19.668 1.881 -15.798 1.00 94.81 98 ALA A N 1
ATOM 770 C CA . ALA A 1 98 ? 20.551 1.721 -14.645 1.00 94.81 98 ALA A CA 1
ATOM 771 C C . ALA A 1 98 ? 20.175 2.657 -13.484 1.00 94.81 98 ALA A C 1
ATOM 773 O O . ALA A 1 98 ? 20.089 2.216 -12.338 1.00 94.81 98 ALA A O 1
ATOM 774 N N . ILE A 1 99 ? 19.893 3.931 -13.773 1.00 93.81 99 ILE A N 1
ATOM 775 C CA . ILE A 1 99 ? 19.485 4.920 -12.767 1.00 93.81 99 ILE A CA 1
ATOM 776 C C . ILE A 1 99 ? 18.137 4.533 -12.157 1.00 93.81 99 ILE A C 1
ATOM 778 O O . ILE A 1 99 ? 18.003 4.525 -10.936 1.00 93.81 99 ILE A O 1
ATOM 782 N N . CYS A 1 100 ? 17.140 4.182 -12.974 1.00 91.44 100 CYS A N 1
ATOM 783 C CA . CYS A 1 100 ? 15.823 3.798 -12.471 1.00 91.44 100 CYS A CA 1
ATOM 784 C C . CYS A 1 100 ? 15.887 2.535 -11.605 1.00 91.44 100 CYS A C 1
ATOM 786 O O . CYS A 1 100 ? 15.294 2.525 -10.527 1.00 91.44 100 CYS A O 1
ATOM 788 N N . ALA A 1 101 ? 16.636 1.513 -12.029 1.00 89.62 101 ALA A N 1
ATOM 789 C CA . ALA A 1 101 ? 16.841 0.297 -11.245 1.00 89.62 101 ALA A CA 1
ATOM 790 C C . ALA A 1 101 ? 17.606 0.576 -9.938 1.00 89.62 101 ALA A C 1
ATOM 792 O O . ALA A 1 101 ? 17.235 0.063 -8.884 1.00 89.62 101 ALA A O 1
ATOM 793 N N . GLY A 1 102 ? 18.628 1.438 -9.981 1.00 91.31 102 GLY A N 1
ATOM 794 C CA . GLY A 1 102 ? 19.372 1.865 -8.796 1.00 91.31 102 GLY A CA 1
ATOM 795 C C . GLY A 1 102 ? 18.501 2.628 -7.795 1.00 91.31 102 GLY A C 1
ATOM 796 O O . GLY A 1 102 ? 18.525 2.330 -6.605 1.00 91.31 102 GLY A O 1
ATOM 797 N N . ILE A 1 103 ? 17.674 3.568 -8.265 1.00 89.38 103 ILE A N 1
ATOM 798 C CA . ILE A 1 103 ? 16.704 4.288 -7.424 1.00 89.38 103 ILE A CA 1
ATOM 799 C C . ILE A 1 103 ? 15.674 3.314 -6.837 1.00 89.38 103 ILE A C 1
ATOM 801 O O . ILE A 1 103 ? 15.359 3.404 -5.651 1.00 89.38 103 ILE A O 1
ATOM 805 N N . GLU A 1 104 ? 15.150 2.379 -7.636 1.00 88.19 104 GLU A N 1
ATOM 806 C CA . GLU A 1 104 ? 14.209 1.359 -7.158 1.00 88.19 104 GLU A CA 1
ATOM 807 C C . GLU A 1 104 ? 14.817 0.536 -6.011 1.00 88.19 104 GLU A C 1
ATOM 809 O O . GLU A 1 104 ? 14.158 0.380 -4.983 1.00 88.19 104 GLU A O 1
ATOM 814 N N . GLY A 1 105 ? 16.074 0.097 -6.144 1.00 82.81 105 GLY A N 1
ATOM 815 C CA . GLY A 1 105 ? 16.790 -0.663 -5.112 1.00 82.81 105 GLY A CA 1
ATOM 816 C C . GLY A 1 105 ? 17.218 0.155 -3.887 1.00 82.81 105 GLY A C 1
ATOM 817 O O . GLY A 1 105 ? 17.256 -0.369 -2.779 1.00 82.81 105 GLY A O 1
ATOM 818 N N . LEU A 1 106 ? 17.502 1.452 -4.040 1.00 84.75 106 LEU A N 1
ATOM 819 C CA . LEU A 1 106 ? 17.838 2.327 -2.908 1.00 84.75 106 LEU A CA 1
ATOM 820 C C . LEU A 1 106 ? 16.630 2.616 -2.015 1.00 84.75 106 LEU A C 1
ATOM 822 O O . LEU A 1 106 ? 16.762 2.708 -0.796 1.00 84.75 106 LEU A O 1
ATOM 826 N N . PHE A 1 107 ? 15.458 2.806 -2.623 1.00 84.06 107 PHE A N 1
ATOM 827 C CA . PHE A 1 107 ? 14.256 3.221 -1.903 1.00 84.06 107 PHE A CA 1
ATOM 828 C C . PHE A 1 107 ? 13.264 2.088 -1.640 1.00 84.06 107 PHE A C 1
ATOM 830 O O . PHE A 1 107 ? 12.299 2.315 -0.912 1.00 84.06 107 PHE A O 1
ATOM 837 N N . ASN A 1 108 ? 13.457 0.905 -2.232 1.00 85.38 108 ASN A N 1
ATOM 838 C CA . ASN A 1 108 ? 12.612 -0.281 -2.062 1.00 85.38 108 ASN A CA 1
ATOM 839 C C . ASN A 1 108 ? 11.109 0.030 -2.143 1.00 85.38 108 ASN A C 1
ATOM 841 O O . ASN A 1 108 ? 10.295 -0.467 -1.362 1.00 85.38 108 ASN A O 1
ATOM 845 N N . PHE A 1 109 ? 10.708 0.872 -3.106 1.00 82.44 109 PHE A N 1
ATOM 846 C CA . PHE A 1 109 ? 9.313 1.317 -3.229 1.00 82.44 109 PHE A CA 1
ATOM 847 C C . PHE A 1 109 ? 8.331 0.149 -3.402 1.00 82.44 109 PHE A C 1
ATOM 849 O O . PHE A 1 109 ? 7.177 0.259 -2.988 1.00 82.44 109 PHE A O 1
ATOM 856 N N . GLY A 1 110 ? 8.787 -0.962 -3.990 1.00 82.69 110 GLY A N 1
ATOM 857 C CA . GLY A 1 110 ? 8.003 -2.187 -4.127 1.00 82.69 110 GLY A CA 1
ATOM 858 C C . GLY A 1 110 ? 7.700 -2.860 -2.786 1.00 82.69 110 GLY A C 1
ATOM 859 O O . GLY A 1 110 ? 6.554 -3.249 -2.558 1.00 82.69 110 GLY A O 1
ATOM 860 N N . ASP A 1 111 ? 8.687 -2.956 -1.892 1.00 85.69 111 ASP A N 1
ATOM 861 C CA . ASP A 1 111 ? 8.504 -3.532 -0.554 1.00 85.69 111 ASP A CA 1
ATOM 862 C C . ASP A 1 111 ? 7.635 -2.631 0.312 1.00 85.69 111 ASP A C 1
ATOM 864 O O . ASP A 1 111 ? 6.642 -3.096 0.863 1.00 85.69 111 ASP A O 1
ATOM 868 N N . ILE A 1 112 ? 7.912 -1.322 0.310 1.00 83.19 112 ILE A N 1
ATOM 869 C CA . ILE A 1 112 ? 7.108 -0.333 1.042 1.00 83.19 112 ILE A CA 1
ATOM 870 C C . ILE A 1 112 ? 5.640 -0.395 0.604 1.00 83.19 112 ILE A C 1
ATOM 872 O O . ILE A 1 112 ? 4.739 -0.336 1.438 1.00 83.19 112 ILE A O 1
ATOM 876 N N . TRP A 1 113 ? 5.371 -0.508 -0.702 1.00 84.56 113 TRP A N 1
ATOM 877 C CA . TRP A 1 113 ? 4.004 -0.662 -1.199 1.00 84.56 113 TRP A CA 1
ATOM 878 C C . TRP A 1 113 ? 3.332 -1.910 -0.625 1.00 84.56 113 TRP A C 1
ATOM 880 O O . TRP A 1 113 ? 2.216 -1.807 -0.119 1.00 84.56 113 TRP A O 1
ATOM 890 N N . ARG A 1 114 ? 3.991 -3.073 -0.705 1.00 85.81 114 ARG A N 1
ATOM 891 C CA . ARG A 1 114 ? 3.432 -4.350 -0.237 1.00 85.81 114 ARG A CA 1
ATOM 892 C C . ARG A 1 114 ? 3.189 -4.342 1.267 1.00 85.81 114 ARG A C 1
ATOM 894 O O . ARG A 1 114 ? 2.097 -4.697 1.699 1.00 85.81 114 ARG A O 1
ATOM 901 N N . GLU A 1 115 ? 4.173 -3.887 2.032 1.00 86.94 115 GLU A N 1
ATOM 902 C CA . GLU A 1 115 ? 4.118 -3.796 3.489 1.00 86.94 115 GLU A CA 1
ATOM 903 C C . GLU A 1 115 ? 2.976 -2.878 3.939 1.00 86.94 115 GLU A C 1
ATOM 905 O O . GLU A 1 115 ? 2.085 -3.305 4.671 1.00 86.94 115 GLU A O 1
ATOM 910 N N . LYS A 1 116 ? 2.920 -1.640 3.428 1.00 85.31 116 LYS A N 1
ATOM 911 C CA . LYS A 1 116 ? 1.861 -0.693 3.813 1.00 85.31 116 LYS A CA 1
ATOM 912 C C . LYS A 1 116 ? 0.490 -1.108 3.307 1.00 85.31 116 LYS A C 1
ATOM 914 O O . LYS A 1 116 ? -0.505 -0.826 3.967 1.00 85.31 116 LYS A O 1
ATOM 919 N N . ARG A 1 117 ? 0.413 -1.811 2.174 1.00 88.44 117 ARG A N 1
ATOM 920 C CA . ARG A 1 117 ? -0.848 -2.395 1.711 1.00 88.44 117 ARG A CA 1
ATOM 921 C C . ARG A 1 117 ? -1.326 -3.486 2.666 1.00 88.44 117 ARG A C 1
ATOM 923 O O . ARG A 1 117 ? -2.501 -3.479 3.010 1.00 88.44 117 ARG A O 1
AT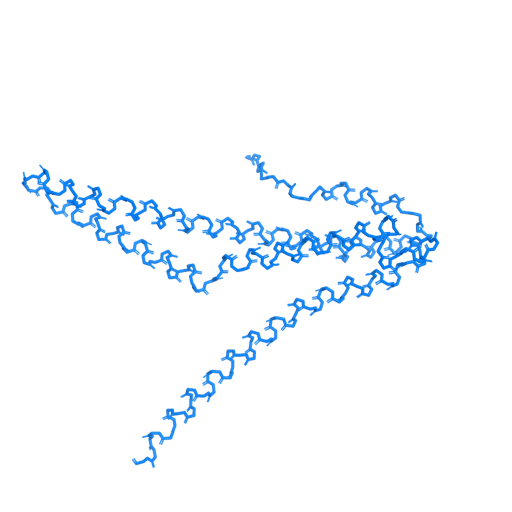OM 930 N N . ALA A 1 118 ? -0.442 -4.374 3.118 1.00 89.38 118 ALA A N 1
ATOM 931 C CA . ALA A 1 118 ? -0.784 -5.397 4.103 1.00 89.38 118 ALA A CA 1
ATOM 932 C C . ALA A 1 118 ? -1.227 -4.773 5.437 1.00 89.38 118 ALA A C 1
ATOM 934 O O . ALA A 1 118 ? -2.277 -5.144 5.956 1.00 89.38 118 ALA A O 1
ATOM 935 N N . ALA A 1 119 ? -0.496 -3.769 5.937 1.00 89.75 119 ALA A N 1
ATOM 936 C CA . ALA A 1 119 ? -0.865 -3.032 7.148 1.00 89.75 119 ALA A CA 1
ATOM 937 C C . ALA A 1 119 ? -2.243 -2.360 7.016 1.00 89.75 119 ALA A C 1
ATOM 939 O O . ALA A 1 119 ? -3.088 -2.503 7.900 1.00 89.75 119 ALA A O 1
ATOM 940 N N . ALA A 1 120 ? -2.504 -1.695 5.882 1.00 89.31 120 ALA A N 1
ATOM 941 C CA . ALA A 1 120 ? -3.794 -1.075 5.587 1.00 89.31 120 ALA A CA 1
ATOM 942 C C . ALA A 1 120 ? -4.942 -2.098 5.575 1.00 89.31 120 ALA A C 1
ATOM 944 O O . ALA A 1 120 ? -6.016 -1.819 6.098 1.00 89.31 120 ALA A O 1
ATOM 945 N N . GLU A 1 121 ? -4.746 -3.277 4.988 1.00 90.44 121 GLU A N 1
ATOM 946 C CA . GLU A 1 121 ? -5.787 -4.312 4.972 1.00 90.44 121 GLU A CA 1
ATOM 947 C C . GLU A 1 121 ? -6.016 -4.923 6.355 1.00 90.44 121 GLU A C 1
ATOM 949 O O . GLU A 1 121 ? -7.163 -5.144 6.739 1.00 90.44 121 GLU A O 1
ATOM 954 N N . LEU A 1 122 ? -4.953 -5.118 7.136 1.00 92.31 122 LEU A N 1
ATOM 955 C CA . LEU A 1 122 ? -5.052 -5.659 8.485 1.00 92.31 122 LEU A CA 1
ATOM 956 C C . LEU A 1 122 ? -5.837 -4.724 9.417 1.00 92.31 122 LEU A C 1
ATOM 958 O O . LEU A 1 122 ? -6.757 -5.173 10.094 1.00 92.31 122 LEU A O 1
ATOM 962 N N . ILE A 1 123 ? -5.562 -3.414 9.394 1.00 92.44 123 ILE A N 1
ATOM 963 C CA . ILE A 1 123 ? -6.301 -2.449 10.228 1.00 92.44 123 ILE A CA 1
ATOM 964 C C . ILE A 1 123 ? -7.765 -2.286 9.809 1.00 92.44 123 ILE A C 1
ATOM 966 O O . ILE A 1 123 ? -8.628 -2.052 10.656 1.00 92.44 123 ILE A O 1
ATOM 970 N N . LYS A 1 124 ? -8.074 -2.433 8.515 1.00 92.44 124 LYS A N 1
ATOM 971 C CA . LYS A 1 124 ? -9.463 -2.436 8.033 1.00 92.44 124 LYS A CA 1
ATOM 972 C C . LYS A 1 124 ? -10.189 -3.688 8.499 1.00 92.44 124 LYS A C 1
ATOM 974 O O . LYS A 1 124 ? -11.307 -3.584 8.993 1.00 92.44 124 LYS A O 1
ATOM 979 N N . SER A 1 125 ? -9.544 -4.848 8.368 1.00 93.62 125 SER A N 1
ATOM 980 C CA . SER A 1 125 ? -10.074 -6.124 8.853 1.00 93.62 125 SER A CA 1
ATOM 981 C C . SER A 1 125 ? -10.364 -6.070 10.352 1.00 93.62 125 SER A C 1
ATOM 983 O O . SER A 1 125 ? -11.413 -6.545 10.786 1.00 93.62 125 SER A O 1
ATOM 985 N N . GLU A 1 126 ? -9.479 -5.441 11.130 1.00 94.88 126 GLU A N 1
ATOM 986 C CA . GLU A 1 126 ? -9.675 -5.215 12.565 1.00 94.88 126 GLU A CA 1
ATOM 987 C C . GLU A 1 126 ? -10.944 -4.395 12.838 1.00 94.88 126 GLU A C 1
ATOM 989 O O . GLU A 1 126 ? -11.785 -4.796 13.640 1.00 94.88 126 GLU A O 1
ATOM 994 N N . GLY A 1 127 ? -11.127 -3.283 12.113 1.00 93.94 127 GLY A N 1
ATOM 995 C CA . GLY A 1 127 ? -12.318 -2.438 12.228 1.00 93.94 127 GLY A CA 1
ATOM 996 C C . GLY A 1 127 ? -13.607 -3.170 11.865 1.00 93.94 127 GLY A C 1
ATOM 997 O O . GLY A 1 127 ? -14.568 -3.129 12.626 1.00 93.94 127 GLY A O 1
ATOM 998 N N . PHE A 1 128 ? -13.629 -3.904 10.747 1.00 93.94 128 PHE A N 1
ATOM 999 C CA . PHE A 1 128 ? -14.808 -4.684 10.359 1.00 93.94 128 PHE A CA 1
ATOM 1000 C C . PHE A 1 128 ? -15.139 -5.792 11.359 1.00 93.94 128 PHE A C 1
ATOM 1002 O O . PHE A 1 128 ? -16.318 -6.017 11.636 1.00 93.94 128 PHE A O 1
ATOM 1009 N N . SER A 1 129 ? -14.118 -6.446 11.920 1.00 94.75 129 SER A N 1
ATOM 1010 C CA . SER A 1 129 ? -14.308 -7.480 12.940 1.00 94.75 129 SER A CA 1
ATOM 1011 C C . SER A 1 129 ? -14.922 -6.902 14.211 1.00 94.75 129 SER A C 1
ATOM 1013 O O . SER A 1 129 ? -15.823 -7.509 14.786 1.00 94.75 129 SER A O 1
ATOM 1015 N N . PHE A 1 130 ? -14.489 -5.706 14.610 1.00 95.00 130 PHE A N 1
ATOM 1016 C CA . PHE A 1 130 ? -15.069 -4.973 15.730 1.00 95.00 130 PHE A CA 1
ATOM 1017 C C . PHE A 1 130 ? -16.514 -4.534 15.451 1.00 95.00 130 PHE A C 1
ATOM 1019 O O . PHE A 1 130 ? -17.398 -4.787 16.268 1.00 95.00 130 PHE A O 1
ATOM 1026 N N . PHE A 1 131 ? -16.787 -3.938 14.285 1.00 92.94 131 PHE A N 1
ATOM 1027 C CA . PHE A 1 131 ? -18.125 -3.441 13.936 1.00 92.94 131 PHE A CA 1
ATOM 1028 C C . PHE A 1 131 ? -19.185 -4.544 13.929 1.00 92.94 131 PHE A C 1
ATOM 1030 O O . PHE A 1 131 ? -20.308 -4.316 14.377 1.00 92.94 131 PHE A O 1
ATOM 1037 N N . GLN A 1 132 ? -18.821 -5.733 13.446 1.00 93.25 132 GLN A N 1
ATOM 1038 C CA . GLN A 1 132 ? -19.724 -6.881 13.341 1.00 93.25 132 GLN A CA 1
ATOM 1039 C C . GLN A 1 132 ? -19.652 -7.834 14.543 1.00 93.25 132 GLN A C 1
ATOM 1041 O O . GLN A 1 132 ? -20.354 -8.841 14.539 1.00 93.25 132 GLN A O 1
ATOM 1046 N N . LEU A 1 133 ? -18.821 -7.539 15.553 1.00 94.56 133 LEU A N 1
ATOM 1047 C CA . LEU A 1 133 ? -18.551 -8.4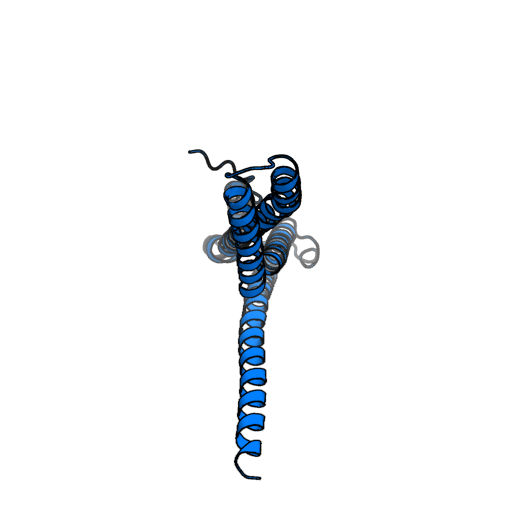31 16.687 1.00 94.56 133 LEU A CA 1
ATOM 1048 C C . LEU A 1 133 ? -18.189 -9.857 16.232 1.00 94.56 133 LEU A C 1
ATOM 1050 O O . LEU A 1 133 ? -18.731 -10.849 16.709 1.00 94.56 133 LEU A O 1
ATOM 1054 N N . THR A 1 134 ? -17.271 -9.971 15.274 1.00 94.75 134 THR A N 1
ATOM 1055 C CA . THR A 1 134 ? -16.793 -11.258 14.746 1.00 94.75 134 THR A CA 1
ATOM 1056 C C . THR A 1 134 ? -15.357 -11.547 15.174 1.00 94.75 134 THR A C 1
ATOM 1058 O O . THR A 1 134 ? -14.627 -10.658 15.610 1.00 94.75 134 THR A O 1
ATOM 1061 N N . GLY A 1 135 ? -14.908 -12.794 15.008 1.00 93.81 135 GLY A N 1
ATOM 1062 C CA . GLY A 1 135 ? -13.536 -13.183 15.345 1.00 93.81 135 GLY A CA 1
ATOM 1063 C C . GLY A 1 135 ? -13.276 -13.075 16.847 1.00 93.81 135 GLY A C 1
ATOM 1064 O O . GLY A 1 135 ? -14.060 -13.591 17.642 1.00 93.81 135 GLY A O 1
ATOM 1065 N N . GLU A 1 136 ? -12.206 -12.376 17.240 1.00 93.62 136 GLU A N 1
ATOM 1066 C CA . GLU A 1 136 ? -11.878 -12.135 18.657 1.00 93.62 136 GLU A CA 1
ATOM 1067 C C . GLU A 1 136 ? -12.969 -11.354 19.406 1.00 93.62 136 GLU A C 1
ATOM 1069 O O . GLU A 1 136 ? -13.015 -11.393 20.635 1.00 93.62 136 GLU A O 1
ATOM 1074 N N . TYR A 1 137 ? -13.871 -10.686 18.678 1.00 96.56 137 TYR A N 1
ATOM 1075 C CA . TYR A 1 137 ? -14.960 -9.907 19.256 1.00 96.56 137 TYR A CA 1
ATOM 1076 C C . TYR A 1 137 ? -16.269 -10.683 19.452 1.00 96.56 137 TYR A C 1
ATOM 1078 O O . TYR A 1 137 ? -17.184 -10.174 20.094 1.00 96.56 137 TYR A O 1
ATOM 1086 N N . ALA A 1 138 ? -16.358 -11.918 18.949 1.00 95.56 138 ALA A N 1
ATOM 1087 C CA . ALA A 1 138 ? -17.558 -12.752 19.054 1.00 95.56 138 ALA A CA 1
ATOM 1088 C C . ALA A 1 138 ? -18.072 -13.010 20.488 1.00 95.56 138 ALA A C 1
ATOM 1090 O O . ALA A 1 138 ? -19.282 -13.160 20.654 1.00 95.56 138 ALA A O 1
ATOM 1091 N N . PRO A 1 139 ? -17.220 -13.076 21.533 1.00 95.75 139 PRO A N 1
ATOM 1092 C CA . PRO A 1 139 ? -17.701 -13.279 22.900 1.00 95.75 139 PRO A CA 1
ATOM 1093 C C . PRO A 1 139 ? -18.424 -12.070 23.518 1.00 95.75 139 PRO A C 1
ATOM 1095 O O . PRO A 1 139 ? -19.110 -12.245 24.526 1.00 95.75 139 PRO A O 1
ATOM 1098 N N . 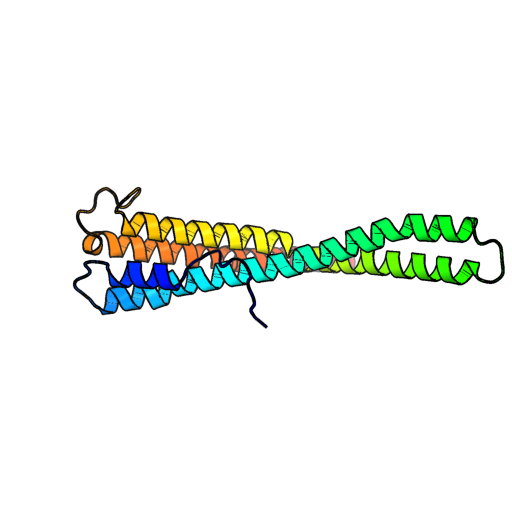PHE A 1 140 ? -18.256 -10.860 22.973 1.00 94.88 140 PHE A N 1
ATOM 1099 C CA . PHE A 1 140 ? -18.822 -9.636 23.551 1.00 94.88 140 PHE A CA 1
ATOM 1100 C C . PHE A 1 140 ? -20.271 -9.425 23.122 1.00 94.88 140 PHE A C 1
ATOM 1102 O O . PHE A 1 140 ? -20.668 -9.777 22.012 1.00 94.88 140 PHE A O 1
ATOM 1109 N N . ARG A 1 141 ? -21.074 -8.809 23.996 1.00 91.25 141 ARG A N 1
ATOM 1110 C CA . ARG A 1 141 ? -22.500 -8.561 23.714 1.00 91.25 141 ARG A CA 1
ATOM 1111 C C . ARG A 1 141 ? -22.760 -7.233 23.015 1.00 91.25 141 ARG A C 1
ATOM 1113 O O . ARG A 1 141 ? -23.831 -7.054 22.442 1.00 91.25 141 ARG A O 1
ATOM 1120 N N . SER A 1 142 ? -21.812 -6.305 23.085 1.00 91.69 142 SER A N 1
ATOM 1121 C CA . SER A 1 142 ? -21.902 -4.995 22.448 1.00 91.69 142 SER A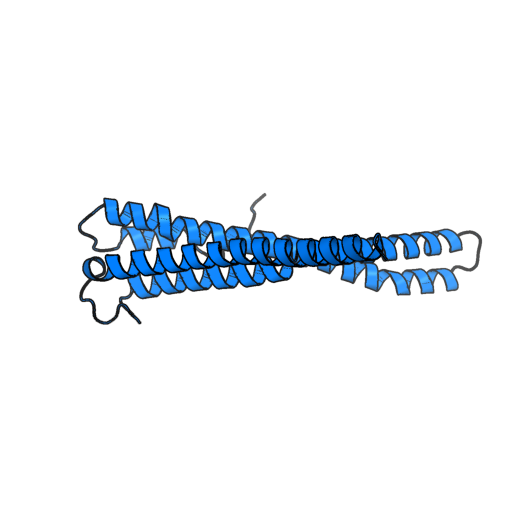 CA 1
ATOM 1122 C C . SER A 1 142 ? -20.523 -4.473 22.054 1.00 91.69 142 SER A C 1
ATOM 1124 O O . SER A 1 142 ? -19.498 -4.851 22.629 1.00 91.69 142 SER A O 1
ATOM 1126 N N . GLN A 1 143 ? -20.497 -3.545 21.098 1.00 91.25 143 GLN A N 1
ATOM 1127 C CA . GLN A 1 143 ? -19.278 -2.849 20.683 1.00 91.25 143 GLN A CA 1
ATOM 1128 C C . GLN A 1 143 ? -18.672 -2.035 21.834 1.00 91.25 143 GLN A C 1
ATOM 1130 O O . GLN A 1 143 ? -17.455 -1.891 21.915 1.00 91.25 143 GLN A O 1
ATOM 1135 N N . GLN A 1 144 ? -19.494 -1.570 22.778 1.00 90.88 144 GLN A N 1
ATOM 1136 C CA . GLN A 1 144 ? -19.020 -0.894 23.984 1.00 90.88 144 GLN A CA 1
ATOM 1137 C C . GLN A 1 144 ? -18.145 -1.811 24.854 1.00 90.88 144 GLN A C 1
ATOM 1139 O O . GLN A 1 144 ? -17.105 -1.383 25.350 1.00 90.88 144 GLN A O 1
ATOM 1144 N N . GLU A 1 145 ? -18.550 -3.072 25.026 1.00 92.19 145 GLU A N 1
ATOM 1145 C CA . GLU A 1 145 ? -17.801 -4.066 25.804 1.00 92.19 145 GLU A CA 1
ATOM 1146 C C . GLU A 1 145 ? -16.520 -4.503 25.073 1.00 92.19 145 GLU A C 1
ATOM 1148 O O . GLU A 1 145 ? -15.475 -4.695 25.693 1.00 92.19 145 GLU A O 1
ATOM 1153 N N . ALA A 1 146 ? -16.588 -4.591 23.742 1.00 93.94 146 ALA A N 1
ATOM 1154 C CA . ALA A 1 146 ? -15.475 -4.963 22.872 1.00 93.94 146 ALA A CA 1
ATOM 1155 C C . ALA A 1 146 ? -14.421 -3.851 22.686 1.00 93.94 146 ALA A C 1
ATOM 1157 O O . ALA A 1 146 ? -13.272 -4.137 22.334 1.00 93.94 146 ALA A O 1
ATOM 1158 N N . TYR A 1 147 ? -14.781 -2.583 22.915 1.00 93.69 147 TYR A N 1
ATOM 1159 C CA . TYR A 1 147 ? -13.928 -1.430 22.608 1.00 93.69 147 TYR A CA 1
ATOM 1160 C C . TYR A 1 147 ? -12.526 -1.477 23.250 1.00 93.69 147 TYR A C 1
ATOM 1162 O O . TYR A 1 147 ? -11.554 -1.205 22.542 1.00 93.69 147 TYR A O 1
ATOM 1170 N N . PRO A 1 148 ? -12.343 -1.847 24.534 1.00 94.44 148 PRO A N 1
ATOM 1171 C CA . PRO A 1 148 ? -11.008 -1.921 25.128 1.00 94.44 148 PRO A CA 1
ATOM 1172 C C . PRO A 1 148 ? -10.079 -2.914 24.416 1.00 94.44 148 PRO A C 1
ATOM 1174 O O . PRO A 1 148 ? -8.883 -2.646 24.275 1.00 94.44 148 PRO A O 1
ATOM 1177 N N . LEU A 1 149 ? -10.619 -4.044 23.938 1.00 95.50 149 LEU A N 1
ATOM 1178 C CA . LEU A 1 149 ? -9.861 -5.007 23.139 1.00 95.50 149 LEU A CA 1
ATOM 1179 C C . LEU A 1 149 ? -9.489 -4.401 21.783 1.00 95.50 149 LEU A C 1
ATOM 1181 O O . LEU A 1 149 ? -8.327 -4.476 21.385 1.00 95.50 149 LEU A O 1
ATOM 1185 N N . PHE A 1 150 ? -10.441 -3.731 21.134 1.00 95.62 150 PHE A N 1
ATOM 1186 C CA . PHE A 1 150 ? -10.219 -3.049 19.863 1.00 95.62 150 PHE A CA 1
ATOM 1187 C C . PHE A 1 150 ? -9.150 -1.968 19.945 1.00 95.62 150 PHE A C 1
ATOM 1189 O O . PHE A 1 150 ? -8.184 -1.998 19.183 1.00 95.62 150 PHE A O 1
ATOM 1196 N N . ALA A 1 151 ? -9.245 -1.066 20.920 1.00 94.75 151 ALA A N 1
ATOM 1197 C CA . ALA A 1 151 ? -8.239 -0.037 21.138 1.00 94.75 151 ALA A CA 1
ATOM 1198 C C . ALA A 1 151 ? -6.849 -0.659 21.364 1.00 94.75 151 ALA A C 1
ATOM 1200 O O . ALA A 1 151 ? -5.859 -0.214 20.782 1.00 94.75 151 ALA A O 1
ATOM 1201 N N . ARG A 1 152 ? -6.764 -1.741 22.148 1.00 95.31 152 ARG A N 1
ATOM 1202 C CA . ARG A 1 152 ? -5.505 -2.463 22.374 1.00 95.31 152 ARG A CA 1
ATOM 1203 C C . ARG A 1 152 ? -4.947 -3.072 21.087 1.00 95.31 152 ARG A C 1
ATOM 1205 O O . ARG A 1 152 ? -3.745 -2.950 20.849 1.00 95.31 152 ARG A O 1
ATOM 1212 N N . ASN A 1 153 ? -5.784 -3.725 20.283 1.00 94.94 153 ASN A N 1
ATOM 1213 C CA . ASN A 1 153 ? -5.370 -4.373 19.042 1.00 94.94 153 ASN A CA 1
ATOM 1214 C C . ASN A 1 153 ? -4.922 -3.338 18.000 1.00 94.94 153 ASN A C 1
ATOM 1216 O O . ASN A 1 153 ? -3.835 -3.480 17.443 1.00 94.94 153 ASN A O 1
ATOM 1220 N N . VAL A 1 154 ? -5.663 -2.238 17.833 1.00 94.75 154 VAL A N 1
ATOM 1221 C CA . VAL A 1 154 ? -5.262 -1.102 16.983 1.00 94.75 154 VAL A CA 1
ATOM 1222 C C . VAL A 1 154 ? -3.914 -0.534 17.425 1.00 94.75 154 VAL A C 1
ATOM 1224 O O . VAL A 1 154 ? -3.010 -0.375 16.606 1.00 94.75 154 VAL A O 1
ATOM 1227 N N . GLU A 1 155 ? -3.720 -0.291 18.721 1.00 93.69 155 GLU A N 1
ATOM 1228 C CA . GLU A 1 155 ? -2.435 0.193 19.229 1.00 93.69 155 GLU A CA 1
ATOM 1229 C C . GLU A 1 155 ? -1.297 -0.822 19.049 1.00 93.69 155 GLU A C 1
ATOM 1231 O O . GLU A 1 155 ? -0.150 -0.431 18.841 1.00 93.69 155 GLU A O 1
ATOM 1236 N N . ASN A 1 156 ? -1.581 -2.124 19.112 1.00 92.44 156 ASN A N 1
ATOM 1237 C CA . ASN A 1 156 ? -0.593 -3.162 18.828 1.00 92.44 156 ASN A CA 1
ATOM 1238 C C . ASN A 1 156 ? -0.201 -3.185 17.347 1.00 92.44 156 ASN A C 1
ATOM 1240 O O . ASN A 1 156 ? 0.990 -3.282 17.058 1.00 92.44 156 ASN A O 1
ATOM 1244 N N . LEU A 1 157 ? -1.161 -3.037 16.429 1.00 91.50 157 LEU A N 1
ATOM 1245 C CA . LEU A 1 157 ? -0.891 -2.902 14.994 1.00 91.50 157 LEU A CA 1
ATOM 1246 C C . LEU A 1 157 ? 0.010 -1.692 14.725 1.00 91.50 157 LEU A C 1
ATOM 1248 O O . LEU A 1 157 ? 1.045 -1.820 14.075 1.00 91.50 157 LEU A O 1
ATOM 1252 N N . ILE A 1 158 ? -0.328 -0.543 15.314 1.00 89.38 158 ILE A N 1
ATOM 1253 C CA . ILE A 1 158 ? 0.455 0.693 15.189 1.00 89.38 158 ILE A CA 1
ATOM 1254 C C . ILE A 1 158 ? 1.858 0.529 15.798 1.00 89.38 158 ILE A C 1
ATOM 1256 O O . ILE A 1 158 ? 2.848 0.952 15.204 1.00 89.38 158 ILE A O 1
ATOM 1260 N N . ARG A 1 159 ? 1.982 -0.091 16.979 1.00 86.19 159 ARG A N 1
ATOM 1261 C CA . ARG A 1 159 ? 3.286 -0.323 17.627 1.00 86.19 159 ARG A CA 1
ATOM 1262 C C . ARG A 1 159 ? 4.168 -1.298 16.863 1.00 86.19 159 ARG A C 1
ATOM 1264 O O . ARG A 1 159 ? 5.384 -1.111 16.845 1.00 86.19 159 ARG A O 1
ATOM 1271 N N . ASN A 1 160 ? 3.591 -2.345 16.282 1.00 79.06 160 ASN A N 1
ATOM 1272 C CA . ASN A 1 160 ? 4.357 -3.328 15.524 1.00 79.06 160 ASN A CA 1
ATOM 1273 C C . ASN A 1 160 ? 4.992 -2.693 14.284 1.00 79.06 160 ASN A C 1
ATOM 1275 O O . ASN A 1 160 ? 6.135 -3.005 13.978 1.00 79.06 160 ASN A O 1
ATOM 1279 N N . GLU A 1 161 ? 4.346 -1.697 13.685 1.00 68.44 161 GLU A N 1
ATOM 1280 C CA . GLU A 1 161 ? 4.958 -0.907 12.618 1.00 68.44 161 GLU A CA 1
ATOM 1281 C C . GLU A 1 161 ? 6.173 -0.075 13.071 1.00 68.44 161 GLU A C 1
ATOM 1283 O O . GLU A 1 161 ? 7.133 0.108 12.323 1.00 68.44 161 GLU A O 1
ATOM 1288 N N . ILE A 1 162 ? 6.179 0.417 14.314 1.00 59.91 162 ILE A N 1
ATOM 1289 C CA . ILE A 1 162 ? 7.321 1.169 14.859 1.00 59.91 162 ILE A CA 1
ATOM 1290 C C . ILE A 1 162 ? 8.528 0.245 15.079 1.00 59.91 162 ILE A C 1
ATOM 1292 O O . ILE A 1 162 ? 9.674 0.680 14.936 1.00 59.91 162 ILE A O 1
ATOM 1296 N N . LYS A 1 163 ? 8.296 -1.035 15.399 1.00 53.75 163 LYS A N 1
ATOM 1297 C CA . LYS A 1 163 ? 9.376 -2.007 15.618 1.00 53.75 163 LYS A CA 1
ATOM 1298 C C . LYS A 1 163 ? 10.195 -2.239 14.355 1.00 53.75 163 LYS A C 1
ATOM 1300 O O . LYS A 1 163 ? 11.418 -2.243 14.457 1.00 53.75 163 LYS A O 1
ATOM 1305 N N . ASP A 1 164 ? 9.568 -2.316 13.185 1.00 50.56 164 ASP A N 1
ATOM 1306 C CA . ASP A 1 164 ? 10.293 -2.482 11.918 1.00 50.56 164 ASP A CA 1
ATOM 1307 C C . ASP A 1 164 ? 11.233 -1.299 11.633 1.00 50.56 164 ASP A C 1
ATOM 1309 O O . ASP A 1 164 ? 12.341 -1.484 11.130 1.00 50.56 164 ASP A O 1
ATOM 1313 N N . TYR A 1 165 ? 10.868 -0.087 12.068 1.00 48.25 165 TYR A N 1
ATOM 1314 C CA . TYR A 1 165 ? 11.736 1.090 11.968 1.00 48.25 165 TYR A CA 1
ATOM 1315 C C . TYR A 1 165 ? 12.937 1.021 12.926 1.00 48.25 165 TYR A C 1
ATOM 1317 O O . TYR A 1 165 ? 14.060 1.354 12.547 1.00 48.25 165 TYR A O 1
ATOM 1325 N N . VAL A 1 166 ? 12.723 0.562 14.164 1.00 49.69 166 VAL A N 1
ATOM 1326 C CA . VAL A 1 166 ? 13.796 0.400 15.160 1.00 49.69 166 VAL A CA 1
ATOM 1327 C C . VAL A 1 166 ? 14.754 -0.719 14.748 1.00 49.69 166 VAL A C 1
ATOM 1329 O O . VAL A 1 166 ? 15.965 -0.530 14.825 1.00 49.69 166 VAL A O 1
ATOM 1332 N N . PHE A 1 167 ? 14.251 -1.840 14.224 1.00 49.38 167 PHE A N 1
ATOM 1333 C CA . PHE A 1 167 ? 15.092 -2.933 13.733 1.00 49.38 167 PHE A CA 1
ATOM 1334 C C . PHE A 1 167 ? 15.848 -2.570 12.448 1.00 49.38 167 PHE A C 1
ATOM 1336 O O . PHE A 1 167 ? 17.028 -2.902 12.343 1.00 49.38 167 PHE A O 1
ATOM 1343 N N . ALA A 1 168 ? 15.247 -1.816 11.521 1.00 50.50 168 ALA A N 1
ATOM 1344 C CA . ALA A 1 168 ? 15.947 -1.312 10.335 1.00 50.50 168 ALA A CA 1
ATOM 1345 C C . ALA A 1 168 ? 17.081 -0.328 10.689 1.00 50.50 168 ALA A C 1
ATOM 1347 O O . ALA A 1 168 ? 18.142 -0.344 10.062 1.00 50.50 168 ALA A O 1
ATOM 1348 N N . VAL A 1 169 ? 16.898 0.502 11.725 1.00 52.69 169 VAL A N 1
ATOM 1349 C CA . VAL A 1 169 ? 17.954 1.390 12.243 1.00 52.69 169 VAL A CA 1
ATOM 1350 C C . VAL A 1 169 ? 19.028 0.599 13.003 1.00 52.69 169 VAL A C 1
ATOM 1352 O O . VAL A 1 169 ? 20.218 0.869 12.837 1.00 52.69 169 VAL A O 1
ATOM 1355 N N . SER A 1 170 ? 18.649 -0.411 13.791 1.00 46.53 170 SER A N 1
ATOM 1356 C CA . SER A 1 170 ? 19.591 -1.261 14.534 1.00 46.53 170 SER A CA 1
ATOM 1357 C C . SER A 1 170 ? 20.437 -2.168 13.633 1.00 46.53 170 SER A C 1
ATOM 1359 O O . SER A 1 170 ? 21.637 -2.281 13.877 1.00 46.53 170 SER A O 1
ATOM 1361 N N . ALA A 1 171 ? 19.865 -2.751 12.576 1.00 51.97 171 ALA A N 1
ATOM 1362 C CA . ALA A 1 171 ? 20.602 -3.565 11.606 1.00 51.97 171 ALA A CA 1
ATOM 1363 C C . ALA A 1 171 ? 21.627 -2.720 10.829 1.00 51.97 171 ALA A C 1
ATOM 1365 O O . ALA A 1 171 ? 22.796 -3.087 10.729 1.00 51.97 171 ALA A O 1
ATOM 1366 N N . LYS A 1 172 ? 21.236 -1.510 10.398 1.00 50.00 172 LYS A N 1
ATOM 1367 C CA . LYS A 1 172 ? 22.138 -0.564 9.721 1.00 50.00 172 LYS A CA 1
ATOM 1368 C C . LYS A 1 172 ? 23.301 -0.109 10.616 1.00 50.00 172 LYS A C 1
ATOM 1370 O O . LYS A 1 172 ? 24.413 0.100 10.130 1.00 50.00 172 LYS A O 1
ATOM 1375 N N . ASN A 1 173 ? 23.068 0.011 11.925 1.00 52.44 173 ASN A N 1
ATOM 1376 C CA . ASN A 1 173 ? 24.105 0.354 12.903 1.00 52.44 173 ASN A CA 1
ATOM 1377 C C . ASN A 1 173 ? 25.051 -0.815 13.228 1.00 52.44 173 ASN A C 1
ATOM 1379 O O . ASN A 1 173 ? 26.200 -0.561 13.587 1.00 52.44 173 ASN A O 1
ATOM 1383 N N . GLN A 1 174 ? 24.606 -2.072 13.109 1.00 51.72 174 GLN A N 1
ATOM 1384 C CA . GLN A 1 174 ? 25.454 -3.249 13.327 1.00 51.72 174 GLN A CA 1
ATOM 1385 C C . GLN A 1 174 ? 26.421 -3.483 12.161 1.00 51.72 174 GLN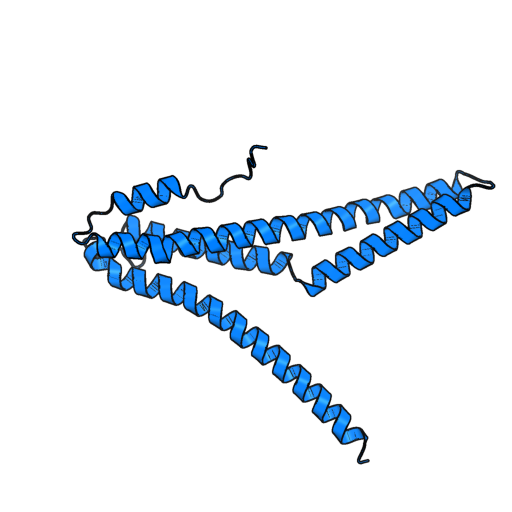 A C 1
ATOM 1387 O O . GLN A 1 174 ? 27.619 -3.604 12.411 1.00 51.72 174 GLN A O 1
ATOM 1392 N N . ASP A 1 175 ? 25.951 -3.433 10.911 1.00 53.53 175 ASP A N 1
ATOM 1393 C CA . ASP A 1 175 ? 26.821 -3.603 9.734 1.00 53.53 175 ASP A CA 1
ATOM 1394 C C . ASP A 1 175 ? 27.894 -2.507 9.649 1.00 53.53 175 ASP A C 1
ATOM 1396 O O . ASP A 1 175 ? 29.068 -2.780 9.399 1.00 53.53 175 ASP A O 1
ATOM 1400 N N . SER A 1 176 ? 27.525 -1.263 9.968 1.00 53.56 176 SER A N 1
ATOM 1401 C CA . SER A 1 176 ? 28.459 -0.129 10.000 1.00 53.56 176 SER A CA 1
ATOM 1402 C C . SER A 1 176 ? 29.555 -0.292 11.068 1.00 53.56 176 SER A C 1
ATOM 1404 O O . SER A 1 176 ? 30.702 0.091 10.838 1.00 53.56 176 SER A O 1
ATOM 1406 N N . ASN A 1 177 ? 29.225 -0.891 12.221 1.00 54.88 177 ASN A N 1
ATOM 1407 C CA . ASN A 1 177 ? 30.170 -1.150 13.317 1.00 54.88 177 ASN A CA 1
ATOM 1408 C C . ASN A 1 177 ? 31.126 -2.318 13.021 1.00 54.88 177 ASN A C 1
ATOM 1410 O O . ASN A 1 177 ? 32.255 -2.343 13.515 1.00 54.88 177 ASN A O 1
ATOM 1414 N N . LEU A 1 178 ? 30.678 -3.304 12.237 1.00 58.72 178 LEU A N 1
ATOM 1415 C CA . LEU A 1 178 ? 31.508 -4.432 11.809 1.00 58.72 178 LEU A CA 1
ATOM 1416 C C . LEU A 1 178 ? 32.555 -3.983 10.779 1.00 58.72 178 LEU A C 1
ATOM 1418 O O . LEU A 1 178 ? 33.723 -4.343 10.913 1.00 58.72 178 LEU A O 1
ATOM 1422 N N . ILE A 1 179 ? 32.165 -3.121 9.833 1.00 59.28 179 ILE A N 1
ATOM 1423 C CA . ILE A 1 179 ? 33.064 -2.553 8.813 1.00 59.28 179 ILE A CA 1
ATOM 1424 C C . ILE A 1 179 ? 34.109 -1.613 9.442 1.00 59.28 179 ILE A C 1
ATOM 1426 O O . ILE A 1 179 ? 35.278 -1.637 9.059 1.00 59.28 179 ILE A O 1
ATOM 1430 N N . SER A 1 180 ? 33.738 -0.812 10.449 1.00 60.00 180 SER A N 1
ATOM 1431 C CA . SER A 1 180 ? 34.706 0.052 11.144 1.00 60.00 180 SER A CA 1
ATOM 1432 C C . SER A 1 180 ? 35.709 -0.735 11.995 1.00 60.00 180 SER A C 1
ATOM 1434 O O . SER A 1 180 ? 36.858 -0.320 12.130 1.00 60.00 180 SER A O 1
ATOM 1436 N N . LYS A 1 181 ? 35.300 -1.879 12.565 1.00 57.91 181 LYS A N 1
ATOM 1437 C CA . LYS A 1 181 ? 36.193 -2.762 13.334 1.00 57.91 181 LYS A CA 1
ATOM 1438 C C . LYS A 1 181 ? 37.172 -3.533 12.451 1.00 57.91 181 LYS A C 1
ATOM 1440 O O . LYS A 1 181 ? 38.321 -3.691 12.854 1.00 57.91 181 LYS A O 1
ATOM 1445 N N . SER A 1 182 ? 36.753 -3.994 11.271 1.00 57.97 182 SER A N 1
ATOM 1446 C CA . SER A 1 182 ? 37.665 -4.672 10.341 1.00 57.97 182 SER A CA 1
ATOM 1447 C C . SER A 1 182 ? 38.714 -3.709 9.781 1.00 57.97 182 SER A C 1
ATOM 1449 O O . SER A 1 182 ? 39.892 -4.044 9.775 1.00 57.97 182 SER A O 1
ATOM 1451 N N . ALA A 1 183 ? 38.318 -2.480 9.430 1.00 57.56 183 ALA A N 1
ATOM 1452 C CA . ALA A 1 183 ? 39.235 -1.458 8.917 1.00 57.56 183 ALA A CA 1
ATOM 1453 C C . ALA A 1 183 ? 40.244 -0.943 9.967 1.00 57.56 183 ALA A C 1
ATOM 1455 O O . ALA A 1 183 ? 41.347 -0.533 9.617 1.00 57.56 183 ALA A O 1
ATOM 1456 N N . GLY A 1 184 ? 39.887 -0.965 11.258 1.00 52.47 184 GLY A N 1
ATOM 1457 C CA . GLY A 1 184 ? 40.786 -0.567 12.350 1.00 52.47 184 GLY A CA 1
ATOM 1458 C C . GLY A 1 184 ? 41.852 -1.612 12.703 1.00 52.47 184 GLY A C 1
ATOM 1459 O O . GLY A 1 184 ? 42.944 -1.243 13.128 1.00 52.47 184 GLY A O 1
ATOM 1460 N N . ASN A 1 185 ? 41.566 -2.903 12.499 1.00 56.06 185 ASN A N 1
ATOM 1461 C CA . ASN A 1 185 ? 42.506 -3.989 12.800 1.00 56.06 185 ASN A CA 1
ATOM 1462 C C . ASN A 1 185 ? 43.582 -4.187 11.719 1.00 56.06 185 ASN A C 1
ATOM 1464 O O . ASN A 1 185 ? 44.634 -4.743 12.017 1.00 56.06 185 ASN A O 1
ATOM 1468 N N . GLU A 1 186 ? 43.357 -3.718 10.489 1.00 54.81 186 GLU A N 1
ATOM 1469 C CA . GLU A 1 186 ? 44.339 -3.810 9.395 1.00 54.81 186 GLU A CA 1
ATOM 1470 C C . GLU A 1 186 ? 45.424 -2.719 9.452 1.00 54.81 186 GLU A C 1
ATOM 1472 O O . GLU A 1 186 ? 46.431 -2.826 8.761 1.00 54.81 186 GLU A O 1
ATOM 1477 N N . GLN A 1 187 ? 45.266 -1.685 10.290 1.00 49.38 187 GLN A N 1
ATOM 1478 C CA . GLN A 1 187 ? 46.263 -0.610 10.453 1.00 49.38 187 GLN A CA 1
ATOM 1479 C C . GLN A 1 187 ? 47.185 -0.776 11.673 1.00 49.38 187 GLN A C 1
ATOM 1481 O O . GLN A 1 187 ? 47.988 0.111 11.959 1.00 49.38 187 GLN A O 1
ATOM 1486 N N . GLN A 1 188 ? 47.082 -1.892 12.402 1.00 47.72 188 GLN A N 1
ATOM 1487 C CA . GLN A 1 188 ? 47.954 -2.214 13.544 1.00 47.72 188 GLN A CA 1
ATOM 1488 C C . GLN A 1 188 ? 48.710 -3.549 13.385 1.00 47.72 188 GLN A C 1
ATOM 1490 O O . GLN A 1 188 ? 49.263 -4.046 14.365 1.00 47.72 188 GLN A O 1
ATOM 1495 N N . GLY A 1 189 ? 48.731 -4.121 12.175 1.00 41.44 189 GLY A N 1
ATOM 1496 C CA . GLY A 1 189 ? 49.489 -5.330 11.827 1.00 41.44 189 GLY A CA 1
ATOM 1497 C C . GLY A 1 189 ? 50.806 -5.024 11.131 1.00 41.44 189 GLY A C 1
ATOM 1498 O O . GLY A 1 189 ? 50.797 -4.139 10.248 1.00 41.44 189 GLY A O 1
#

Secondary structure (DSSP, 8-state):
-------SS-HHHHHHHHHTS--S-HHHHHHIIIIIIHHHHHHHHHHHHHHHHHHHHHHHHHHHHHHHHHHHHHHHHS-STTHHHHHHHHHHHHHHHHHHHHHHHHHTHHHHHHHHHHHHHHHHHHHHHHHTT-GGGTT-SSHHHHHHHHHHHHHHHHHHHHHHHHHHHHHHHHHHHHHHHHHHHTT--

pLDDT: mean 81.47, std 15.9, range [32.16, 96.56]